Protein AF-I5C3X9-F1 (afdb_monomer_lite)

pLDDT: mean 73.26, std 25.8, range [26.48, 97.44]

Radius of gyration: 29.99 Å; chains: 1; bounding box: 79×59×105 Å

Foldseek 3Di:
DDDDDDDDDDDDDDDDDDDDDPDDPDPPPDDDDDDPDPQQPLLCLLVVLCVVLVNPALVSLQLLLQVVDDPPDDGDRQDSVNNVCRNRVVDHQPALVRSSVVSSCVSSVDDPVSSVVSRVSVVDDPDDDDDDDDPDDDDDDDDDDDDDDDDDDDDDDDDDDDPDDDPPPDPPVLPPLVVLQDPVQDPQDPLRALCPCLQPDADDPVSLVPHHLVSLQLNLVVLQQLLQDAQPDPFRVLSNSSLVVLDPDPVRPSRRGHHDPDRRRGDPSSVNNSVVSQCCCAVPVQAHAISNRDGDHDD

Sequence (299 aa):
MRIQIQVEFPEKLEGNFWKFPSFMLEKQKHVGWGGFYYLTEFAKQLADLMQGRGIRSDEQLARRATGCQTPGTRRINVHARTINNWRNGRSRPRSSEDPRLLLVMKALALSEAEAGALHECLTSPKANEGSSQRSSFTLNPRNLSLQKQLAAAAIFTAFLGAALFSVHGLNASKREYVSEIPPDQLRLSKSGFVLPQSDNQVIRQAQLEELSGWELYVARNEIFARYGRPFVQPSSVCLQRHFDRWAKSEANQAGWYVKRSGSPLASDLAYTNAAVIRGYECQVRGGQYTCNGKLNLCR

InterPro domains:
  IPR025582 YARHG domain [PF13308] (192-235)
  IPR025582 YARHG domain [SM01324] (191-282)
  IPR038434 YARHG domain superfamily [G3DSA:1.20.58.1690] (187-278)

Organism: NCBI:txid1189611

Secondary structure (DSSP, 8-state):
----------------------------------------HHHHHHHHHHHHTT---HHHHHHHHHHTSPTTSPP----HHHHHHHHTTS---SSTT-HHHHHHHHHHT--HHHHHHHHHHHHS------------------------------------------S--SSSHHHHHHHHS-GGG----TTS-SSTTTTTSPPPTHHHHTS-HHHHHHHHHHHHHTTT----SGGGHHHHHHHHTTB-BTTBTT--B---SS-----HHHHHHHHHHHHHHHHTSSSEE-TTSPEEPP-

Structure (mmCIF, N/CA/C/O backbone):
data_AF-I5C3X9-F1
#
_entry.id   AF-I5C3X9-F1
#
loop_
_atom_site.group_PDB
_atom_site.id
_atom_site.type_symbol
_atom_site.label_atom_id
_atom_site.label_alt_id
_atom_site.label_comp_id
_atom_site.label_asym_id
_atom_site.label_entity_id
_atom_site.label_seq_id
_atom_site.pdbx_PDB_ins_code
_atom_site.Cartn_x
_atom_site.Cartn_y
_atom_site.Cartn_z
_atom_site.occupancy
_atom_site.B_iso_or_equiv
_atom_site.auth_seq_id
_atom_site.auth_comp_id
_atom_site.auth_asym_id
_atom_site.auth_atom_id
_atom_site.pdbx_PDB_model_num
ATOM 1 N N . MET A 1 1 ? -1.460 -21.004 -59.335 1.00 42.22 1 MET A N 1
ATOM 2 C CA . MET A 1 1 ? -1.182 -22.190 -58.498 1.00 42.22 1 MET A CA 1
ATOM 3 C C . MET A 1 1 ? -1.766 -21.911 -57.116 1.00 42.22 1 MET A C 1
ATOM 5 O O . MET A 1 1 ? -1.229 -21.083 -56.396 1.00 42.22 1 MET A O 1
ATOM 9 N N . ARG A 1 2 ? -2.962 -22.438 -56.828 1.00 31.88 2 ARG A N 1
ATOM 10 C CA . ARG A 1 2 ? -3.754 -22.154 -55.616 1.00 31.88 2 ARG A CA 1
ATOM 11 C C . ARG A 1 2 ? -3.756 -23.430 -54.779 1.00 31.88 2 ARG A C 1
ATOM 13 O O . ARG A 1 2 ? -4.272 -24.438 -55.244 1.00 31.88 2 ARG A O 1
ATOM 20 N N . ILE A 1 3 ? -3.147 -23.389 -53.601 1.00 37.81 3 ILE A N 1
ATOM 21 C CA . ILE A 1 3 ? -3.145 -24.508 -52.657 1.00 37.81 3 ILE A CA 1
ATOM 22 C C . ILE A 1 3 ? -4.409 -24.358 -51.804 1.00 37.81 3 ILE A C 1
ATOM 24 O O . ILE A 1 3 ? -4.517 -23.414 -51.025 1.00 37.81 3 ILE A O 1
ATOM 28 N N . GLN A 1 4 ? -5.391 -25.237 -52.012 1.00 32.09 4 GLN A N 1
ATOM 29 C CA . GLN A 1 4 ? -6.529 -25.406 -51.109 1.00 32.09 4 GLN A CA 1
ATOM 30 C C . GLN A 1 4 ? -6.143 -26.434 -50.045 1.00 32.09 4 GLN A C 1
ATOM 32 O O . GLN A 1 4 ? -5.795 -27.562 -50.378 1.00 32.09 4 GLN A O 1
ATOM 37 N N . ILE A 1 5 ? -6.202 -26.036 -48.777 1.00 43.31 5 ILE A N 1
ATOM 38 C CA . ILE A 1 5 ? -6.089 -26.944 -47.635 1.00 43.31 5 ILE A CA 1
ATOM 39 C C . ILE A 1 5 ? -7.516 -27.174 -47.136 1.00 43.31 5 ILE A C 1
ATOM 41 O O . ILE A 1 5 ? -8.149 -26.249 -46.627 1.00 43.31 5 ILE A O 1
ATOM 45 N N . GLN A 1 6 ? -8.038 -28.385 -47.339 1.00 32.91 6 GLN A N 1
ATOM 46 C CA . GLN A 1 6 ? -9.248 -28.860 -46.671 1.00 32.91 6 GLN A CA 1
ATOM 47 C C . GLN A 1 6 ? -8.887 -29.222 -45.229 1.00 32.91 6 GLN A C 1
ATOM 49 O O . GLN A 1 6 ? -7.971 -30.008 -44.999 1.00 32.91 6 GLN A O 1
ATOM 54 N N . VAL A 1 7 ? -9.605 -28.647 -44.267 1.00 40.56 7 VAL A N 1
ATOM 55 C CA . VAL A 1 7 ? -9.583 -29.085 -42.870 1.00 40.56 7 VAL A CA 1
ATOM 56 C C . VAL A 1 7 ? -10.983 -29.596 -42.557 1.00 40.56 7 VAL A C 1
ATOM 58 O O . VAL A 1 7 ? -11.946 -28.830 -42.580 1.00 40.56 7 VAL A O 1
ATOM 61 N N . GLU A 1 8 ? -11.087 -30.906 -42.348 1.00 34.94 8 GLU A N 1
ATOM 62 C CA . GLU A 1 8 ? -12.302 -31.594 -41.919 1.00 34.94 8 GLU A CA 1
ATOM 63 C C . GLU A 1 8 ? -12.661 -31.197 -40.481 1.00 34.94 8 GLU A C 1
ATOM 65 O O . GLU A 1 8 ? -11.830 -31.253 -39.574 1.00 34.94 8 GLU A O 1
ATOM 70 N N . PHE A 1 9 ? -13.920 -30.814 -40.276 1.00 33.22 9 PHE A N 1
ATOM 71 C CA . PHE A 1 9 ? -14.537 -30.647 -38.962 1.00 33.22 9 PHE A CA 1
ATOM 72 C C . PHE A 1 9 ? -15.396 -31.881 -38.661 1.00 33.22 9 PHE A C 1
ATOM 74 O O . PHE A 1 9 ? -16.274 -32.193 -39.468 1.00 33.22 9 PHE A O 1
ATOM 81 N N . PRO A 1 10 ? -15.233 -32.557 -37.511 1.00 40.66 10 PRO A N 1
ATOM 82 C CA . PRO A 1 10 ? -16.220 -33.524 -37.066 1.00 40.66 10 PRO A CA 1
ATOM 83 C C . PRO A 1 10 ? -17.384 -32.814 -36.360 1.00 40.66 10 PRO A C 1
ATOM 85 O O . PRO A 1 10 ? -17.235 -32.199 -35.302 1.00 40.66 10 PRO A O 1
ATOM 88 N N . GLU A 1 11 ? -18.556 -32.926 -36.978 1.00 33.91 11 GLU A N 1
ATOM 89 C CA . GLU A 1 11 ? -19.868 -32.661 -36.398 1.00 33.91 11 GLU A CA 1
ATOM 90 C C . GLU A 1 11 ? -20.285 -33.783 -35.422 1.00 33.91 11 GLU A C 1
ATOM 92 O O . GLU A 1 11 ? -20.064 -34.963 -35.684 1.00 33.91 11 GLU A O 1
ATOM 97 N N . LYS A 1 12 ? -21.005 -33.375 -34.366 1.00 33.97 12 LYS A N 1
ATOM 98 C CA . LYS A 1 12 ? -21.907 -34.155 -33.491 1.00 33.97 12 LYS A CA 1
ATOM 99 C C . LYS A 1 12 ? -21.297 -35.084 -32.432 1.00 33.97 12 LYS A C 1
ATOM 101 O O . LYS A 1 12 ? -21.027 -36.255 -32.667 1.00 33.97 12 LYS A O 1
ATOM 106 N N . LEU A 1 13 ? -21.341 -34.597 -31.189 1.00 32.91 13 LEU A N 1
ATOM 107 C CA . LEU A 1 13 ? -21.805 -35.388 -30.045 1.00 32.91 13 LEU A CA 1
ATOM 108 C C . LEU A 1 13 ? -22.844 -34.565 -29.272 1.00 32.91 13 LEU A C 1
ATOM 110 O O . LEU A 1 13 ? -22.517 -33.641 -28.530 1.00 32.91 13 LEU A O 1
ATOM 114 N N . GLU A 1 14 ? -24.113 -34.883 -29.513 1.00 33.12 14 GLU A N 1
ATOM 115 C CA . GLU A 1 14 ? -25.246 -34.449 -28.704 1.00 33.12 14 GLU A CA 1
ATOM 116 C C . GLU A 1 14 ? -25.281 -35.219 -27.377 1.00 33.12 14 GLU A C 1
ATOM 118 O O . GLU A 1 14 ? -24.995 -36.413 -27.328 1.00 33.12 14 GLU A O 1
ATOM 123 N N . GLY A 1 15 ? -25.721 -34.527 -26.324 1.00 30.66 15 GLY A N 1
ATOM 124 C CA . GLY A 1 15 ? -26.421 -35.137 -25.198 1.00 30.66 15 GLY A CA 1
ATOM 125 C C . GLY A 1 15 ? -25.551 -35.791 -24.130 1.00 30.66 15 GLY A C 1
ATOM 126 O O . GLY A 1 15 ? -25.367 -36.998 -24.140 1.00 30.66 15 GLY A O 1
ATOM 127 N N . ASN A 1 16 ? -25.158 -35.019 -23.111 1.00 30.23 16 ASN A N 1
ATOM 128 C CA . ASN A 1 16 ? -25.247 -35.516 -21.738 1.00 30.23 16 ASN A CA 1
ATOM 129 C C . ASN A 1 16 ? -25.523 -34.390 -20.736 1.00 30.23 16 ASN A C 1
ATOM 131 O O . ASN A 1 16 ? -24.698 -33.550 -20.385 1.00 30.23 16 ASN A O 1
ATOM 135 N N . PHE A 1 17 ? -26.779 -34.442 -20.324 1.00 30.89 17 PHE A N 1
ATOM 136 C CA . PHE A 1 17 ? -27.511 -33.722 -19.308 1.00 30.89 17 PHE A CA 1
ATOM 137 C C . PHE A 1 17 ? -26.860 -33.914 -17.925 1.00 30.89 17 PHE A C 1
ATOM 139 O O . PHE A 1 17 ? -27.153 -34.882 -17.226 1.00 30.89 17 PHE A O 1
ATOM 146 N N . TRP A 1 18 ? -25.999 -32.993 -17.489 1.00 28.27 18 TRP A N 1
ATOM 147 C CA . TRP A 1 18 ? -25.581 -32.944 -16.084 1.00 28.27 18 TRP A CA 1
ATOM 148 C C . TRP A 1 18 ? -26.503 -32.007 -15.309 1.00 28.27 18 TRP A C 1
ATOM 150 O O . TRP A 1 18 ? -26.359 -30.786 -15.308 1.00 28.27 18 TRP A O 1
ATOM 160 N N . LYS A 1 19 ? -27.485 -32.628 -14.650 1.00 28.02 19 LYS A N 1
ATOM 161 C CA . LYS A 1 19 ? -28.241 -32.054 -13.537 1.00 28.02 19 LYS A CA 1
ATOM 162 C C . LYS A 1 19 ? -27.250 -31.560 -12.478 1.00 28.02 19 LYS A C 1
ATOM 164 O O . LYS A 1 19 ? -26.540 -32.367 -11.884 1.00 28.02 19 LYS A O 1
ATOM 169 N N . PHE A 1 20 ? -27.232 -30.258 -12.212 1.00 31.47 20 PHE A N 1
ATOM 170 C CA . PHE A 1 20 ? -26.614 -29.722 -11.001 1.00 31.47 20 PHE A CA 1
ATOM 171 C C . PHE A 1 20 ? -27.482 -30.109 -9.794 1.00 31.47 20 PHE A C 1
ATOM 173 O O . PHE A 1 20 ? -28.669 -29.766 -9.781 1.00 31.47 20 PHE A O 1
ATOM 180 N N . PRO A 1 21 ? -26.951 -30.800 -8.770 1.00 30.62 21 PRO A N 1
ATOM 181 C CA . PRO A 1 21 ? -27.674 -30.974 -7.525 1.00 30.62 21 PRO A CA 1
ATOM 182 C C . PRO A 1 21 ? -27.682 -29.638 -6.779 1.00 30.62 21 PRO A C 1
ATOM 184 O O . PRO A 1 21 ? -26.656 -29.151 -6.308 1.00 30.62 21 PRO A O 1
ATOM 187 N N . SER A 1 22 ? -28.869 -29.050 -6.673 1.00 34.75 22 SER A N 1
ATOM 188 C CA . SER A 1 22 ? -29.188 -28.061 -5.653 1.00 34.75 22 SER A CA 1
ATOM 189 C C . SER A 1 22 ? -29.305 -28.808 -4.328 1.00 34.75 22 SER A C 1
ATOM 191 O O . SER A 1 22 ? -30.274 -29.529 -4.160 1.00 34.75 22 SER A O 1
ATOM 193 N N . PHE A 1 23 ? -28.291 -28.735 -3.463 1.00 29.83 23 PHE A N 1
ATOM 194 C CA . PHE A 1 23 ? -28.366 -28.888 -2.000 1.00 29.83 23 PHE A CA 1
ATOM 195 C C . PHE A 1 23 ? -26.941 -28.842 -1.430 1.00 29.83 23 PHE A C 1
ATOM 197 O O . PHE A 1 23 ? -26.167 -29.770 -1.629 1.00 29.83 23 PHE A O 1
ATOM 204 N N . MET A 1 24 ? -26.604 -27.756 -0.729 1.00 26.48 24 MET A N 1
ATOM 205 C CA . MET A 1 24 ? -26.032 -27.758 0.628 1.00 26.48 24 MET A CA 1
ATOM 206 C C . MET A 1 24 ? -25.418 -26.390 0.932 1.00 26.48 24 MET A C 1
ATOM 208 O O . MET A 1 24 ? -24.295 -26.062 0.553 1.00 26.48 24 MET A O 1
ATOM 212 N N . LEU A 1 25 ? -26.197 -25.604 1.679 1.00 38.00 25 LEU A N 1
ATOM 213 C CA . LEU A 1 25 ? -25.713 -24.607 2.626 1.00 38.00 25 LEU A CA 1
ATOM 214 C C . LEU A 1 25 ? -24.845 -25.330 3.674 1.00 38.00 25 LEU A C 1
ATOM 216 O O . LEU A 1 25 ? -25.280 -25.624 4.785 1.00 38.00 25 LEU A O 1
ATOM 220 N N . GLU A 1 26 ? -23.612 -25.664 3.308 1.00 29.20 26 GLU A N 1
ATOM 221 C CA . GLU A 1 26 ? -22.626 -26.171 4.251 1.00 29.20 26 GLU A CA 1
ATOM 222 C C . GLU A 1 26 ? -21.900 -24.964 4.850 1.00 29.20 26 GLU A C 1
ATOM 224 O O . GLU A 1 26 ? -21.114 -24.276 4.195 1.00 29.20 26 GLU A O 1
ATOM 229 N N . LYS A 1 27 ? -22.220 -24.683 6.116 1.00 30.67 27 LYS A N 1
ATOM 230 C CA . LYS A 1 27 ? -21.487 -23.762 6.985 1.00 30.67 27 LYS A CA 1
ATOM 231 C C . LYS A 1 27 ? -19.984 -23.961 6.779 1.00 30.67 27 LYS A C 1
ATOM 233 O O . LYS A 1 27 ? -19.454 -25.015 7.132 1.00 30.67 27 LYS A O 1
ATOM 238 N N . GLN A 1 28 ? -19.288 -22.938 6.282 1.00 28.41 28 GLN A N 1
ATOM 239 C CA . GLN A 1 28 ? -17.833 -22.880 6.372 1.00 28.41 28 GLN A CA 1
ATOM 240 C C . GLN A 1 28 ? -17.449 -22.898 7.854 1.00 28.41 28 GLN A C 1
ATOM 242 O O . GLN A 1 28 ? -17.513 -21.893 8.561 1.00 28.41 28 GLN A O 1
ATOM 247 N N . LYS A 1 29 ? -17.094 -24.089 8.338 1.00 32.41 29 LYS A N 1
ATOM 248 C CA . LYS A 1 29 ? -16.461 -24.297 9.632 1.00 32.41 29 LYS A CA 1
ATOM 249 C C . LYS A 1 29 ? -15.131 -23.553 9.618 1.00 32.41 29 LYS A C 1
ATOM 251 O O . LYS A 1 29 ? -14.282 -23.802 8.766 1.00 32.41 29 LYS A O 1
ATOM 256 N N . HIS A 1 30 ? -14.979 -22.650 10.582 1.00 34.28 30 HIS A N 1
ATOM 257 C CA . HIS A 1 30 ? -13.715 -22.029 10.945 1.00 34.28 30 HIS A CA 1
ATOM 258 C C . HIS A 1 30 ? -12.620 -23.093 11.053 1.00 34.28 30 HIS A C 1
ATOM 260 O O . HIS A 1 30 ? -12.636 -23.939 11.948 1.00 34.28 30 HIS A O 1
ATOM 266 N N . VAL A 1 31 ? -11.664 -23.043 10.129 1.00 37.81 31 VAL A N 1
ATOM 267 C CA . VAL A 1 31 ? -10.476 -23.889 10.168 1.00 37.81 31 VAL A CA 1
ATOM 268 C C . VAL A 1 31 ? -9.463 -23.230 11.108 1.00 37.81 31 VAL A C 1
ATOM 270 O O . VAL A 1 31 ? -8.881 -22.194 10.800 1.00 37.81 31 VAL A O 1
ATOM 273 N N . GLY A 1 32 ? -9.356 -23.832 12.294 1.00 36.47 32 GLY A N 1
ATOM 274 C CA . GLY A 1 32 ? -8.249 -23.842 13.257 1.00 36.47 32 GLY A CA 1
ATOM 275 C C . GLY A 1 32 ? -7.296 -22.648 13.348 1.00 36.47 32 GLY A C 1
ATOM 276 O O . GLY A 1 32 ? -6.318 -22.582 12.612 1.00 36.47 32 GLY A O 1
ATOM 277 N N . TRP A 1 33 ? -7.470 -21.833 14.393 1.00 38.38 33 TRP A N 1
ATOM 278 C CA . TRP A 1 33 ? -6.368 -21.147 15.080 1.00 38.38 33 TRP A CA 1
ATOM 279 C C . TRP A 1 33 ? -6.475 -21.445 16.581 1.00 38.38 33 TRP A C 1
ATOM 281 O O . TRP A 1 33 ? -7.525 -21.250 17.187 1.00 38.38 33 TRP A O 1
ATOM 291 N N . GLY A 1 34 ? -5.407 -22.014 17.142 1.00 34.47 34 GLY A N 1
ATOM 292 C CA . GLY A 1 34 ? -5.383 -22.632 18.466 1.00 34.47 34 GLY A CA 1
ATOM 293 C C . GLY A 1 34 ? -5.534 -21.677 19.655 1.00 34.47 34 GLY A C 1
ATOM 294 O O . GLY A 1 34 ? -5.102 -20.523 19.620 1.00 34.47 34 GLY A O 1
ATOM 295 N N . GLY A 1 35 ? -6.092 -22.240 20.732 1.00 36.41 35 GLY A N 1
ATOM 296 C CA . GLY A 1 35 ? -6.281 -21.626 22.046 1.00 36.41 35 GLY A CA 1
ATOM 297 C C . GLY A 1 35 ? -7.735 -21.227 22.282 1.00 36.41 35 GLY A C 1
ATOM 298 O O . GLY A 1 35 ? -8.172 -20.198 21.776 1.00 36.41 35 GLY A O 1
ATOM 299 N N . PHE A 1 36 ? -8.474 -22.022 23.064 1.00 37.38 36 PHE A N 1
ATOM 300 C CA . PHE A 1 36 ? -9.827 -21.700 23.532 1.00 37.38 36 PHE A CA 1
ATOM 301 C C . PHE A 1 36 ? -9.782 -20.524 24.521 1.00 37.38 36 PHE A C 1
ATOM 303 O O . PHE A 1 36 ? -9.907 -20.692 25.729 1.00 37.38 36 PHE A O 1
ATOM 310 N N . TYR A 1 37 ? -9.566 -19.320 24.007 1.00 51.28 37 TYR A N 1
ATOM 311 C CA . TYR A 1 37 ? -9.944 -18.099 24.697 1.00 51.28 37 TYR A CA 1
ATOM 312 C C . TYR A 1 37 ? -11.379 -17.798 24.279 1.00 51.28 37 TYR A C 1
ATOM 314 O O . TYR A 1 37 ? -11.656 -17.662 23.086 1.00 51.28 37 TYR A O 1
ATOM 322 N N . TYR A 1 38 ? -12.298 -17.710 25.239 1.00 60.38 38 TYR A N 1
ATOM 323 C CA . TYR A 1 38 ? -13.621 -17.160 24.968 1.00 60.38 38 TYR A CA 1
ATOM 324 C C . TYR A 1 38 ? -13.429 -15.739 24.426 1.00 60.38 38 TYR A C 1
ATOM 326 O O . TYR A 1 38 ? -12.931 -14.857 25.129 1.00 60.38 38 TYR A O 1
ATOM 334 N N . LEU A 1 39 ? -13.753 -15.534 23.146 1.00 76.38 39 LEU A N 1
ATOM 335 C CA . LEU A 1 39 ? -13.728 -14.205 22.546 1.00 76.38 39 LEU A CA 1
ATOM 336 C C . LEU A 1 39 ? -14.702 -13.323 23.323 1.00 76.38 39 LEU A C 1
ATOM 338 O O . LEU A 1 39 ? -15.862 -13.694 23.510 1.00 76.38 39 LEU A O 1
ATOM 342 N N . THR A 1 40 ? -14.229 -12.164 23.773 1.00 88.25 40 THR A N 1
ATOM 343 C CA . THR A 1 40 ? -15.100 -11.163 24.389 1.00 88.25 40 THR A CA 1
ATOM 344 C C . THR A 1 40 ? -16.148 -10.703 23.374 1.00 88.25 40 THR A C 1
ATOM 346 O O . THR A 1 40 ? -15.886 -10.721 22.171 1.00 88.25 40 THR A O 1
ATOM 349 N N . GLU A 1 41 ? -17.315 -10.247 23.835 1.00 91.88 41 GLU A N 1
ATOM 350 C CA . GLU A 1 41 ? -18.348 -9.707 22.932 1.00 91.88 41 GLU A CA 1
ATOM 351 C C . GLU A 1 41 ? -17.800 -8.569 22.063 1.00 91.88 41 GLU A C 1
ATOM 353 O O . GLU A 1 41 ? -18.014 -8.548 20.856 1.00 91.88 41 GLU A O 1
ATOM 358 N N . PHE A 1 42 ? -16.946 -7.712 22.633 1.00 94.06 42 PHE A N 1
ATOM 359 C CA . PHE A 1 42 ? -16.216 -6.696 21.872 1.00 94.06 42 PHE A CA 1
ATOM 360 C C . PHE A 1 42 ? -15.365 -7.294 20.737 1.00 94.06 42 PHE A C 1
ATOM 362 O O . PHE A 1 42 ? -15.352 -6.769 19.625 1.00 94.06 42 PHE A O 1
ATOM 369 N N . ALA A 1 43 ? -14.633 -8.378 21.010 1.00 94.75 43 ALA A N 1
ATOM 370 C CA . ALA A 1 43 ? -13.767 -9.021 20.027 1.00 94.75 43 ALA A CA 1
ATOM 371 C C . ALA A 1 43 ? -14.576 -9.632 18.872 1.00 94.75 43 ALA A C 1
ATOM 373 O O . ALA A 1 43 ? -14.196 -9.455 17.713 1.00 94.75 43 ALA A O 1
ATOM 374 N N . LYS A 1 44 ? -15.704 -10.286 19.188 1.00 94.00 44 LYS A N 1
ATOM 375 C CA . LYS A 1 44 ? -16.652 -10.823 18.197 1.00 94.00 44 LYS A CA 1
ATOM 376 C C . LYS A 1 44 ? -17.248 -9.702 17.348 1.00 94.00 44 LYS A C 1
ATOM 378 O O . LYS A 1 44 ? -17.081 -9.715 16.134 1.00 94.00 44 LYS A O 1
ATOM 383 N N . GLN A 1 45 ? -17.805 -8.674 17.990 1.00 95.69 45 GLN A N 1
ATOM 384 C CA . GLN A 1 45 ? -18.419 -7.534 17.309 1.00 95.69 45 GLN A CA 1
ATOM 385 C C . GLN A 1 45 ? -17.430 -6.823 16.376 1.00 95.69 45 GLN A C 1
ATOM 387 O O . GLN A 1 45 ? -17.769 -6.479 15.246 1.00 95.69 45 GLN A O 1
ATOM 392 N N . LEU A 1 46 ? -16.180 -6.626 16.810 1.00 96.38 46 LEU A N 1
ATOM 393 C CA . LEU A 1 46 ? -15.146 -6.036 15.959 1.00 96.38 46 LEU A CA 1
ATOM 394 C C . LEU A 1 46 ? -14.810 -6.931 14.754 1.00 96.38 46 LEU A C 1
ATOM 396 O O . LEU A 1 46 ? -14.617 -6.412 13.654 1.00 96.38 46 LEU A O 1
ATOM 400 N N . ALA A 1 47 ? -14.732 -8.253 14.943 1.00 95.62 47 ALA A N 1
ATOM 401 C CA . ALA A 1 47 ? -14.493 -9.200 13.854 1.00 95.62 47 ALA A CA 1
ATOM 402 C C . ALA A 1 47 ? -15.623 -9.160 12.813 1.00 95.62 47 ALA A C 1
ATOM 404 O O . ALA A 1 47 ? -15.347 -9.061 11.615 1.00 95.62 47 ALA A O 1
ATOM 405 N N . ASP A 1 48 ? -16.872 -9.159 13.277 1.00 95.81 48 ASP A N 1
ATOM 406 C CA . ASP A 1 48 ? -18.063 -9.142 12.429 1.00 95.81 48 ASP A CA 1
ATOM 407 C C . ASP A 1 48 ? -18.166 -7.829 11.648 1.00 95.81 48 ASP A C 1
ATOM 409 O O . ASP A 1 48 ? -18.399 -7.839 10.439 1.00 95.81 48 ASP A O 1
ATOM 413 N N . LEU A 1 49 ? -17.882 -6.692 12.294 1.00 97.44 49 LEU A N 1
ATOM 414 C CA . LEU A 1 49 ? -17.802 -5.392 11.624 1.00 97.44 49 LEU A CA 1
ATOM 415 C C . LEU A 1 49 ? -16.705 -5.369 10.553 1.00 97.44 49 LEU A C 1
ATOM 417 O O . LEU A 1 49 ? -16.926 -4.866 9.452 1.00 97.44 49 LEU A O 1
ATOM 421 N N . MET A 1 50 ? -15.523 -5.929 10.831 1.00 96.94 50 MET A N 1
ATOM 422 C CA . MET A 1 50 ? -14.461 -6.031 9.825 1.00 96.94 50 MET A CA 1
ATOM 423 C C . MET A 1 50 ? -14.913 -6.850 8.613 1.00 96.94 50 MET A C 1
ATOM 425 O O . MET A 1 50 ? -14.752 -6.400 7.475 1.00 96.94 50 MET A O 1
ATOM 429 N N . GLN A 1 51 ? -15.518 -8.015 8.848 1.00 95.31 51 GLN A N 1
ATOM 430 C CA . GLN A 1 51 ? -16.020 -8.882 7.787 1.00 95.31 51 GLN A CA 1
ATOM 431 C C . GLN A 1 51 ? -17.137 -8.205 6.983 1.00 95.31 51 GLN A C 1
ATOM 433 O O . GLN A 1 51 ? -17.069 -8.174 5.753 1.00 95.31 51 GLN A O 1
ATOM 438 N N . GLY A 1 52 ? -18.115 -7.596 7.659 1.00 94.88 52 GLY A N 1
ATOM 439 C CA . GLY A 1 52 ? -19.244 -6.900 7.039 1.00 94.88 52 GLY A CA 1
ATOM 440 C C . GLY A 1 52 ? -18.831 -5.703 6.180 1.00 94.88 52 GLY A C 1
ATOM 441 O O . GLY A 1 52 ? -19.499 -5.385 5.200 1.00 94.88 52 GLY A O 1
ATOM 442 N N . ARG A 1 53 ? -17.690 -5.067 6.482 1.00 94.75 53 ARG A N 1
ATOM 443 C CA . ARG A 1 53 ? -17.115 -3.971 5.677 1.00 94.75 53 ARG A CA 1
ATOM 444 C C . ARG A 1 53 ? -16.082 -4.436 4.644 1.00 94.75 53 ARG A C 1
ATOM 446 O O . ARG A 1 53 ? -15.406 -3.602 4.039 1.00 94.75 53 ARG A O 1
ATOM 453 N N . GLY A 1 54 ? -15.931 -5.747 4.441 1.00 92.12 54 GLY A N 1
ATOM 454 C CA . GLY A 1 54 ? -14.994 -6.318 3.471 1.00 92.12 54 GLY A CA 1
ATOM 455 C C . GLY A 1 54 ? -13.520 -6.052 3.801 1.00 92.12 54 GLY A C 1
ATOM 456 O O . GLY A 1 54 ? -12.677 -6.054 2.901 1.00 92.12 54 GLY A O 1
ATOM 457 N N . ILE A 1 55 ? -13.195 -5.800 5.072 1.00 93.81 55 ILE A N 1
ATOM 458 C CA . ILE A 1 55 ? -11.819 -5.653 5.544 1.00 93.81 55 ILE A CA 1
ATOM 459 C C . ILE A 1 55 ? -11.195 -7.043 5.648 1.00 93.81 55 ILE A C 1
ATOM 461 O O . ILE A 1 55 ? -11.598 -7.865 6.467 1.00 93.81 55 ILE A O 1
ATOM 465 N N . ARG A 1 56 ? -10.183 -7.304 4.822 1.00 89.88 56 ARG A N 1
ATOM 466 C CA . ARG A 1 56 ? -9.573 -8.633 4.676 1.00 89.88 56 ARG A CA 1
ATOM 467 C C . ARG A 1 56 ? -8.406 -8.884 5.626 1.00 89.88 56 ARG A C 1
ATOM 469 O O . ARG A 1 56 ? -8.008 -10.031 5.791 1.00 89.88 56 ARG A O 1
ATOM 476 N N . SER A 1 57 ? -7.827 -7.836 6.216 1.00 93.56 57 SER A N 1
ATOM 477 C CA . SER A 1 57 ? -6.725 -7.985 7.169 1.00 93.56 57 SER A CA 1
ATOM 478 C C . SER A 1 57 ? -6.633 -6.852 8.188 1.00 93.56 57 SER A C 1
ATOM 480 O O . SER A 1 57 ? -7.086 -5.727 7.955 1.00 93.56 57 SER A O 1
ATOM 482 N N . ASP A 1 58 ? -5.973 -7.142 9.309 1.00 95.88 58 ASP A N 1
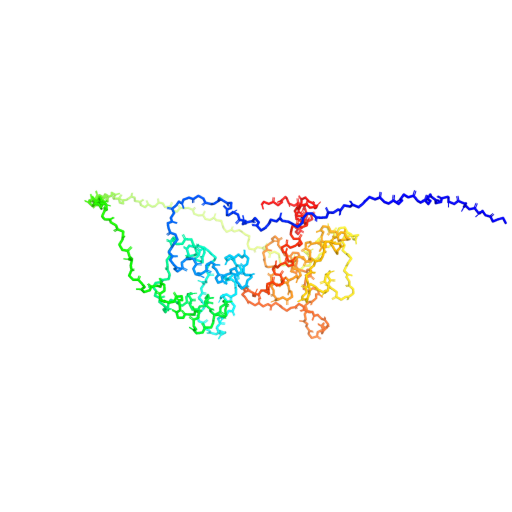ATOM 483 C CA . ASP A 1 58 ? -5.695 -6.166 10.361 1.00 95.88 58 ASP A CA 1
ATOM 484 C C . ASP A 1 58 ? -4.781 -5.033 9.843 1.00 95.88 58 ASP A C 1
ATOM 486 O O . ASP A 1 58 ? -4.955 -3.869 10.208 1.00 95.88 58 ASP A O 1
ATOM 490 N N . GLU A 1 59 ? -3.847 -5.325 8.925 1.00 94.12 59 GLU A N 1
ATOM 491 C CA . GLU A 1 59 ? -3.035 -4.311 8.240 1.00 94.12 59 GLU A CA 1
ATOM 492 C C . GLU A 1 59 ? -3.879 -3.372 7.384 1.00 94.12 59 GLU A C 1
ATOM 494 O O . GLU A 1 59 ? -3.584 -2.178 7.324 1.00 94.12 59 GLU A O 1
ATOM 499 N N . GLN A 1 60 ? -4.910 -3.884 6.708 1.00 93.75 60 GLN A N 1
ATOM 500 C CA . GLN A 1 60 ? -5.803 -3.046 5.914 1.00 93.75 60 GLN A CA 1
ATOM 501 C C . GLN A 1 60 ? -6.532 -2.043 6.807 1.00 93.75 60 GLN A C 1
ATOM 503 O O . GLN A 1 60 ? -6.503 -0.840 6.534 1.00 93.75 60 GLN A O 1
ATOM 508 N N . LEU A 1 61 ? -7.109 -2.514 7.913 1.00 96.12 61 LEU A N 1
ATOM 509 C CA . LEU A 1 61 ? -7.798 -1.644 8.859 1.00 96.12 61 LEU A CA 1
ATOM 510 C C . LEU A 1 61 ? -6.850 -0.640 9.520 1.00 96.12 61 LEU A C 1
ATOM 512 O O . LEU A 1 61 ? -7.174 0.542 9.596 1.00 96.12 61 LEU A O 1
ATOM 516 N N . ALA A 1 62 ? -5.654 -1.070 9.928 1.00 95.25 62 ALA A N 1
ATOM 517 C CA . ALA A 1 62 ? -4.631 -0.189 10.492 1.00 95.25 62 ALA A CA 1
ATOM 518 C C . ALA A 1 62 ? -4.263 0.961 9.540 1.00 95.25 62 ALA A C 1
ATOM 520 O O . ALA A 1 62 ? -4.153 2.119 9.960 1.00 95.25 62 ALA A O 1
ATOM 521 N N . ARG A 1 63 ? -4.101 0.663 8.243 1.00 92.56 63 ARG A N 1
ATOM 522 C CA . ARG A 1 63 ? -3.814 1.678 7.220 1.00 92.56 63 ARG A CA 1
ATOM 523 C C . ARG A 1 63 ? -4.973 2.651 7.046 1.00 92.56 63 ARG A C 1
ATOM 525 O O . ARG A 1 63 ? -4.728 3.856 7.058 1.00 92.56 63 ARG A O 1
ATOM 532 N N . ARG A 1 64 ? -6.211 2.153 6.941 1.00 94.00 64 ARG A N 1
ATOM 533 C CA . ARG A 1 64 ? -7.409 3.007 6.856 1.00 94.00 64 ARG A CA 1
ATOM 534 C C . ARG A 1 64 ? -7.535 3.911 8.084 1.00 94.00 64 ARG A C 1
ATOM 536 O O . ARG A 1 64 ? -7.651 5.120 7.927 1.00 94.00 64 ARG A O 1
ATOM 543 N N . ALA A 1 65 ? -7.390 3.354 9.287 1.00 94.69 65 ALA A N 1
ATOM 544 C CA . ALA A 1 65 ? -7.421 4.095 10.551 1.00 94.69 65 ALA A CA 1
ATOM 545 C C . ALA A 1 65 ? -6.349 5.187 10.606 1.00 94.69 65 ALA A C 1
ATOM 547 O O . ALA A 1 65 ? -6.613 6.310 11.031 1.00 94.69 65 ALA A O 1
ATOM 548 N N . THR A 1 66 ? -5.148 4.896 10.106 1.00 91.38 66 THR A N 1
ATOM 549 C CA . THR A 1 66 ? -4.086 5.903 10.003 1.00 91.38 66 THR A CA 1
ATOM 550 C C . THR A 1 66 ? -4.436 7.004 8.994 1.00 91.38 66 THR A C 1
ATOM 552 O O . THR A 1 66 ? -4.140 8.172 9.236 1.00 91.38 66 THR A O 1
ATOM 555 N N . GLY A 1 67 ? -5.107 6.656 7.893 1.00 88.19 67 GLY A N 1
ATOM 556 C CA . GLY A 1 67 ? -5.571 7.598 6.869 1.00 88.19 67 GLY A CA 1
ATOM 557 C C . GLY A 1 67 ? -6.717 8.510 7.312 1.00 88.19 67 GLY A C 1
ATOM 558 O O . GLY A 1 67 ? -6.873 9.590 6.756 1.00 88.19 67 GLY A O 1
ATOM 559 N N . CYS A 1 68 ? -7.477 8.128 8.340 1.00 90.06 68 CYS A N 1
ATOM 560 C CA . CYS A 1 68 ? -8.577 8.931 8.879 1.00 90.06 68 CYS A CA 1
ATOM 561 C C . CYS A 1 68 ? -8.134 10.118 9.758 1.00 90.06 68 CYS A C 1
ATOM 563 O O . CYS A 1 68 ? -8.994 10.869 10.237 1.00 90.06 68 CYS A O 1
ATOM 565 N N . GLN A 1 69 ? -6.830 10.273 10.005 1.00 90.56 69 GLN A N 1
ATOM 566 C CA . GLN A 1 69 ? -6.276 11.325 10.858 1.00 90.56 69 GLN A CA 1
ATOM 567 C C . GLN A 1 69 ? -6.270 12.689 10.170 1.00 90.56 69 GLN A C 1
ATOM 569 O O . GLN A 1 69 ? -5.954 12.807 8.987 1.00 90.56 69 GLN A O 1
ATOM 574 N N . THR A 1 70 ? -6.568 13.734 10.940 1.00 84.25 70 THR A N 1
ATOM 575 C CA . THR A 1 70 ? -6.588 15.111 10.445 1.00 84.25 70 THR A CA 1
ATOM 576 C C . THR A 1 70 ? -5.164 15.600 10.150 1.00 84.25 70 THR A C 1
ATOM 578 O O . THR A 1 70 ? -4.292 15.484 11.023 1.00 84.25 70 THR A O 1
ATOM 581 N N . PRO A 1 71 ? -4.901 16.173 8.958 1.00 81.69 71 PRO A N 1
ATOM 582 C CA . PRO A 1 71 ? -3.619 16.805 8.654 1.00 81.69 71 PRO A CA 1
ATOM 583 C C . PRO A 1 71 ? -3.236 17.851 9.711 1.00 81.69 71 PRO A C 1
ATOM 585 O O . PRO A 1 71 ? -4.088 18.585 10.199 1.00 81.69 71 PRO A O 1
ATOM 588 N N . GLY A 1 72 ? -1.956 17.907 10.085 1.00 78.62 72 GLY A N 1
ATOM 589 C CA . GLY A 1 72 ? -1.435 18.872 11.065 1.00 78.62 72 GLY A CA 1
ATOM 590 C C . GLY A 1 72 ? -1.568 18.468 12.540 1.00 78.62 72 GLY A C 1
ATOM 591 O O . GLY A 1 72 ? -0.942 19.091 13.391 1.00 78.62 72 GLY A O 1
ATOM 592 N N . THR A 1 73 ? -2.307 17.401 12.861 1.00 84.81 73 THR A N 1
ATOM 593 C CA . THR A 1 73 ? -2.387 16.873 14.235 1.00 84.81 73 THR A CA 1
ATOM 594 C C . THR A 1 73 ? -1.265 15.877 14.545 1.00 84.81 73 THR A C 1
ATOM 596 O O . THR A 1 73 ? -0.631 15.311 13.645 1.00 84.81 73 THR A O 1
ATOM 599 N N . ARG A 1 74 ? -1.002 15.642 15.840 1.00 87.69 74 ARG A N 1
ATOM 600 C CA . ARG A 1 74 ? -0.048 14.613 16.277 1.00 87.69 74 ARG A CA 1
ATOM 601 C C . ARG A 1 74 ? -0.500 13.249 15.761 1.00 87.69 74 ARG A C 1
ATOM 603 O O . ARG A 1 74 ? -1.567 12.768 16.130 1.00 87.69 74 ARG A O 1
ATOM 610 N N . ARG A 1 75 ? 0.358 12.597 14.972 1.00 88.94 75 ARG A N 1
ATOM 611 C CA . ARG A 1 75 ? 0.059 11.273 14.423 1.00 88.94 75 ARG A CA 1
ATOM 612 C C . ARG A 1 75 ? -0.064 10.212 15.514 1.00 88.94 75 ARG A C 1
ATOM 614 O O . ARG A 1 75 ? 0.820 10.061 16.358 1.00 88.94 75 ARG A O 1
ATOM 621 N N . ILE A 1 76 ? -1.138 9.437 15.436 1.00 92.12 76 ILE A N 1
ATOM 622 C CA . ILE A 1 76 ? -1.427 8.302 16.310 1.00 92.12 76 ILE A CA 1
ATOM 623 C C . ILE A 1 76 ? -1.193 7.022 15.520 1.00 92.12 76 ILE A C 1
ATOM 625 O O . ILE A 1 76 ? -1.861 6.757 14.527 1.00 92.12 76 ILE A O 1
ATOM 629 N N . ASN A 1 77 ? -0.249 6.195 15.953 1.00 90.69 77 ASN A N 1
ATOM 630 C CA . ASN A 1 77 ? 0.001 4.930 15.271 1.00 90.69 77 ASN A CA 1
ATOM 631 C C . ASN A 1 77 ? -1.030 3.880 15.704 1.00 90.69 77 ASN A C 1
ATOM 633 O O . ASN A 1 77 ? -1.096 3.499 16.881 1.00 90.69 77 ASN A O 1
ATOM 637 N N . VAL A 1 78 ? -1.808 3.399 14.734 1.00 94.25 78 VAL A N 1
ATOM 638 C CA . VAL A 1 78 ? -2.683 2.232 14.871 1.00 94.25 78 VAL A CA 1
ATOM 639 C C . VAL A 1 78 ? -1.966 1.055 14.218 1.00 94.25 78 VAL A C 1
ATOM 641 O O . VAL A 1 78 ? -1.791 1.023 13.005 1.00 94.25 78 VAL A O 1
ATOM 644 N N . HIS A 1 79 ? -1.494 0.105 15.023 1.00 95.50 79 HIS A N 1
ATOM 645 C CA . HIS A 1 79 ? -0.774 -1.063 14.517 1.00 95.50 79 HIS A CA 1
ATOM 646 C C . HIS A 1 79 ? -1.737 -2.218 14.234 1.00 95.50 79 HIS A C 1
ATOM 648 O O . HIS A 1 79 ? -2.634 -2.483 15.033 1.00 95.50 79 HIS A O 1
ATOM 654 N N . ALA A 1 80 ? -1.480 -2.979 13.165 1.00 96.06 80 ALA A N 1
ATOM 655 C CA . ALA A 1 80 ? -2.213 -4.210 12.857 1.00 96.06 80 ALA A CA 1
ATOM 656 C C . ALA A 1 80 ? -2.218 -5.183 14.046 1.00 96.06 80 ALA A C 1
ATOM 658 O O . ALA A 1 80 ? -3.252 -5.727 14.408 1.00 96.06 80 ALA A O 1
ATOM 659 N N . ARG A 1 81 ? -1.086 -5.302 14.755 1.00 95.56 81 ARG A N 1
ATOM 660 C CA . ARG A 1 81 ? -0.980 -6.112 15.979 1.00 95.56 81 ARG A CA 1
ATOM 661 C C . ARG A 1 81 ? -1.965 -5.690 17.072 1.00 95.56 81 ARG A C 1
ATOM 663 O O . ARG A 1 81 ? -2.472 -6.547 17.787 1.00 95.56 81 ARG A O 1
ATOM 670 N N . THR A 1 82 ? -2.221 -4.390 17.218 1.00 96.81 82 THR A N 1
ATOM 671 C CA . THR A 1 82 ? -3.192 -3.874 18.193 1.00 96.81 82 THR A CA 1
ATOM 672 C C . THR A 1 82 ? -4.601 -4.329 17.829 1.00 96.81 82 THR A C 1
ATOM 674 O O . THR A 1 82 ? -5.289 -4.878 18.682 1.00 96.81 82 THR A O 1
ATOM 677 N N . ILE A 1 83 ? -4.984 -4.183 16.559 1.00 97.19 83 ILE A N 1
ATOM 678 C CA . ILE A 1 83 ? -6.283 -4.629 16.034 1.00 97.19 83 ILE A CA 1
ATOM 679 C C . ILE A 1 83 ? -6.423 -6.150 16.162 1.00 97.19 83 ILE A C 1
ATOM 681 O O . ILE A 1 83 ? -7.420 -6.630 16.690 1.00 97.19 83 ILE A O 1
ATOM 685 N N . ASN A 1 84 ? -5.392 -6.908 15.789 1.00 96.62 84 ASN A N 1
ATOM 686 C CA . ASN A 1 84 ? -5.363 -8.358 15.945 1.00 96.62 84 ASN A CA 1
ATOM 687 C C . ASN A 1 84 ? -5.556 -8.774 17.412 1.00 96.62 84 ASN A C 1
ATOM 689 O O . ASN A 1 84 ? -6.311 -9.697 17.707 1.00 96.62 84 ASN A O 1
ATOM 693 N N . ASN A 1 85 ? -4.890 -8.105 18.357 1.00 95.56 85 ASN A N 1
ATOM 694 C CA . ASN A 1 85 ? -5.069 -8.412 19.774 1.00 95.56 85 ASN A CA 1
ATOM 695 C C . ASN A 1 85 ? -6.494 -8.096 20.253 1.00 95.56 85 ASN A C 1
ATOM 697 O O . ASN A 1 85 ? -7.031 -8.857 21.052 1.00 95.56 85 ASN A O 1
ATOM 701 N N . TRP A 1 86 ? -7.100 -7.014 19.760 1.00 96.06 86 TRP A N 1
ATOM 702 C CA . TRP A 1 86 ? -8.492 -6.654 20.037 1.00 96.06 86 TRP A CA 1
ATOM 703 C C . TRP A 1 86 ? -9.481 -7.686 19.494 1.00 96.06 86 TRP A C 1
ATOM 705 O O . TRP A 1 86 ? -10.275 -8.226 20.258 1.00 96.06 86 TRP A O 1
ATOM 715 N N . ARG A 1 87 ? -9.376 -8.030 18.208 1.00 95.12 87 ARG A N 1
ATOM 716 C CA . ARG A 1 87 ? -10.254 -8.989 17.522 1.00 95.12 87 ARG A CA 1
ATOM 717 C C . ARG A 1 87 ? -10.152 -10.414 18.069 1.00 95.12 87 ARG A C 1
ATOM 719 O O . ARG A 1 87 ? -11.107 -11.171 17.984 1.00 95.12 87 ARG A O 1
ATOM 726 N N . ASN A 1 88 ? -9.006 -10.785 18.641 1.00 92.75 88 ASN A N 1
ATOM 727 C CA . ASN A 1 88 ? -8.803 -12.100 19.257 1.00 92.75 88 ASN A CA 1
ATOM 728 C C . ASN A 1 88 ? -8.953 -12.084 20.789 1.00 92.75 88 ASN A C 1
ATOM 730 O O . ASN A 1 88 ? -8.519 -13.023 21.452 1.00 92.75 88 ASN A O 1
ATOM 734 N N . GLY A 1 89 ? -9.475 -11.001 21.379 1.00 91.44 89 GLY A N 1
ATOM 735 C CA . GLY A 1 89 ? -9.703 -10.901 22.826 1.00 91.44 89 GLY A CA 1
ATOM 736 C C . GLY A 1 89 ? -8.437 -10.903 23.698 1.00 91.44 89 GLY A C 1
ATOM 737 O O . GLY A 1 89 ? -8.534 -11.000 24.917 1.00 91.44 89 GLY A O 1
ATOM 738 N N . ARG A 1 90 ? -7.237 -10.773 23.113 1.00 91.69 90 ARG A N 1
ATOM 739 C CA . ARG A 1 90 ? -5.952 -10.732 23.843 1.00 91.69 90 ARG A CA 1
ATOM 740 C C . ARG A 1 90 ? -5.715 -9.400 24.546 1.00 91.69 90 ARG A C 1
ATOM 742 O O . ARG A 1 90 ? -4.956 -9.324 25.507 1.00 91.69 90 ARG A O 1
ATOM 749 N N . SER A 1 91 ? -6.321 -8.334 24.039 1.00 92.69 91 SER A N 1
ATOM 750 C CA . SER A 1 91 ? -6.383 -7.038 24.706 1.00 92.69 91 SER A CA 1
ATOM 751 C C . SER A 1 91 ? -7.696 -6.344 24.370 1.00 92.69 91 SER A C 1
ATOM 753 O O . SER A 1 91 ? -8.417 -6.766 23.473 1.00 92.69 91 SER A O 1
ATOM 755 N N . ARG A 1 92 ? -7.977 -5.232 25.044 1.00 91.44 92 ARG A N 1
ATOM 756 C CA . ARG A 1 92 ? -9.105 -4.347 24.737 1.00 91.44 92 ARG A CA 1
ATOM 757 C C . ARG A 1 92 ? -8.642 -2.888 24.692 1.00 91.44 92 ARG A C 1
ATOM 759 O O . ARG A 1 92 ? -7.578 -2.594 25.252 1.00 91.44 92 ARG A O 1
ATOM 766 N N . PRO A 1 93 ? -9.374 -1.993 24.010 1.00 94.25 93 PRO A N 1
ATOM 767 C CA . PRO A 1 93 ? -9.205 -0.555 24.177 1.00 94.25 93 PRO A CA 1
ATOM 768 C C . PRO A 1 93 ? -9.248 -0.174 25.658 1.00 94.25 93 PRO A C 1
ATOM 770 O O . PRO A 1 93 ? -9.909 -0.841 26.458 1.00 94.25 93 PRO A O 1
ATOM 773 N N . ARG A 1 94 ? -8.517 0.876 26.039 1.00 90.62 94 ARG A N 1
ATOM 774 C CA . ARG A 1 94 ? -8.463 1.298 27.452 1.00 90.62 94 ARG A CA 1
ATOM 775 C C . ARG A 1 94 ? -9.786 1.889 27.937 1.00 90.62 94 ARG A C 1
ATOM 777 O O . ARG A 1 94 ? -10.119 1.733 29.106 1.00 90.62 94 ARG A O 1
ATOM 784 N N . SER A 1 95 ? -10.502 2.550 27.039 1.00 92.44 95 SER A N 1
ATOM 785 C CA . SER A 1 95 ? -11.810 3.162 27.248 1.00 92.44 95 SER A CA 1
ATOM 786 C C . SER A 1 95 ? -12.512 3.314 25.895 1.00 92.44 95 SER A C 1
ATOM 788 O O . SER A 1 95 ? -11.902 3.084 24.845 1.00 92.44 95 SER A O 1
ATOM 790 N N . SER A 1 96 ? -13.782 3.720 25.913 1.00 91.75 96 SER A N 1
ATOM 791 C CA . SER A 1 96 ? -14.516 4.160 24.716 1.00 91.75 96 SER A CA 1
ATOM 792 C C . SER A 1 96 ? -13.834 5.340 24.013 1.00 91.75 96 SER A C 1
ATOM 794 O O . SER A 1 96 ? -13.882 5.443 22.793 1.00 91.75 96 SER A O 1
ATOM 796 N N . GLU A 1 97 ? -13.125 6.176 24.772 1.00 93.75 97 GLU A N 1
ATOM 797 C CA . GLU A 1 97 ? -12.386 7.347 24.287 1.00 93.75 97 GLU A CA 1
ATOM 798 C C . GLU A 1 97 ? -10.951 7.032 23.822 1.00 93.75 97 GLU A C 1
ATOM 800 O O . GLU A 1 97 ? -10.182 7.947 23.523 1.00 93.75 97 GLU A O 1
ATOM 805 N N . ASP A 1 98 ? -10.538 5.756 23.767 1.00 94.81 98 ASP A N 1
ATOM 806 C CA . ASP A 1 98 ? -9.202 5.398 23.277 1.00 94.81 98 ASP A CA 1
ATOM 807 C C . ASP A 1 98 ? -9.027 5.933 21.841 1.00 94.81 98 ASP A C 1
ATOM 809 O O . ASP A 1 98 ? -9.743 5.514 20.927 1.00 94.81 98 ASP A O 1
ATOM 813 N N . PRO A 1 99 ? -8.057 6.826 21.579 1.00 95.06 99 PRO A N 1
ATOM 814 C CA . PRO A 1 99 ? -7.963 7.484 20.284 1.00 95.06 99 PRO A CA 1
ATOM 815 C C . PRO A 1 99 ? -7.643 6.507 19.145 1.00 95.06 99 PRO A C 1
ATOM 817 O O . PRO A 1 99 ? -7.962 6.776 17.988 1.00 95.06 99 PRO A O 1
ATOM 820 N N . ARG A 1 100 ? -7.036 5.347 19.442 1.00 96.50 100 ARG A N 1
ATOM 821 C CA . ARG A 1 100 ? -6.850 4.292 18.436 1.00 96.50 100 ARG A CA 1
ATOM 822 C C . ARG A 1 100 ? -8.173 3.623 18.086 1.00 96.50 100 ARG A C 1
ATOM 824 O O . ARG A 1 100 ? -8.375 3.296 16.920 1.00 96.50 100 ARG A O 1
ATOM 831 N N . LEU A 1 101 ? -9.050 3.423 19.072 1.00 96.69 101 LEU A N 1
ATOM 832 C CA . LEU A 1 101 ? -10.379 2.859 18.855 1.00 96.69 101 LEU A CA 1
ATOM 833 C C . LEU A 1 101 ? -11.214 3.807 17.993 1.00 96.69 101 LEU A C 1
ATOM 835 O O . LEU A 1 101 ? -11.756 3.368 16.986 1.00 96.69 101 LEU A O 1
ATOM 839 N N . LEU A 1 102 ? -11.222 5.104 18.309 1.00 95.62 102 LEU A N 1
ATOM 840 C CA . LEU A 1 102 ? -11.950 6.109 17.526 1.00 95.62 102 LEU A CA 1
ATOM 841 C C . LEU A 1 102 ? -11.506 6.133 16.054 1.00 95.62 102 LEU A C 1
ATOM 843 O O . LEU A 1 102 ? -12.338 6.176 15.148 1.00 95.62 102 LEU A O 1
ATOM 847 N N . LEU A 1 103 ? -10.198 6.031 15.788 1.00 96.31 103 LEU A N 1
ATOM 848 C CA . LEU A 1 103 ? -9.682 5.925 14.418 1.00 96.31 103 LEU A CA 1
ATOM 849 C C . LEU A 1 103 ? -10.106 4.626 13.722 1.00 96.31 103 LEU A C 1
ATOM 851 O O . LEU A 1 103 ? -10.392 4.649 12.526 1.00 96.31 103 LEU A O 1
ATOM 855 N N . VAL A 1 104 ? -10.157 3.506 14.447 1.00 97.25 104 VAL A N 1
ATOM 856 C CA . VAL A 1 104 ? -10.646 2.224 13.920 1.00 97.25 104 VAL A CA 1
ATOM 857 C C . VAL A 1 104 ? -12.136 2.298 13.585 1.00 97.25 104 VAL A C 1
ATOM 859 O O . VAL A 1 104 ? -12.524 1.897 12.492 1.00 97.25 104 VAL A O 1
ATOM 862 N N . MET A 1 105 ? -12.959 2.866 14.466 1.00 96.94 105 MET A N 1
ATOM 863 C CA . MET A 1 105 ? -14.396 3.049 14.237 1.00 96.94 105 MET A CA 1
ATOM 864 C C . MET A 1 105 ? -14.654 3.957 13.031 1.00 96.94 105 MET A C 1
ATOM 866 O O . MET A 1 105 ? -15.449 3.621 12.153 1.00 96.94 105 MET A O 1
ATOM 870 N N . LYS A 1 106 ? -13.902 5.059 12.922 1.00 96.00 106 LYS A N 1
ATOM 871 C CA . LYS A 1 106 ? -13.954 5.954 11.761 1.00 96.00 106 LYS A CA 1
ATOM 872 C C . LYS A 1 106 ? -13.535 5.248 10.468 1.00 96.00 106 LYS A C 1
ATOM 874 O O . LYS A 1 106 ? -14.182 5.428 9.443 1.00 96.00 106 LYS A O 1
ATOM 879 N N . ALA A 1 107 ? -12.495 4.415 10.506 1.00 95.75 107 ALA A N 1
ATOM 880 C CA . ALA A 1 107 ? -12.037 3.641 9.349 1.00 95.75 107 ALA A CA 1
ATOM 881 C C . ALA A 1 107 ? -12.990 2.524 8.923 1.00 95.75 107 ALA A C 1
ATOM 883 O O . ALA A 1 107 ? -13.021 2.159 7.745 1.00 95.75 107 ALA A O 1
ATOM 884 N N . LEU A 1 108 ? -13.749 1.981 9.872 1.00 96.62 108 LEU A N 1
ATOM 885 C CA . LEU A 1 108 ? -14.849 1.073 9.590 1.00 96.62 108 LEU A CA 1
ATOM 886 C C . LEU A 1 108 ? -16.082 1.818 9.083 1.00 96.62 108 LEU A C 1
ATOM 888 O O . LEU A 1 108 ? -16.923 1.158 8.495 1.00 96.62 108 LEU A O 1
ATOM 892 N N . ALA A 1 109 ? -16.162 3.146 9.238 1.00 95.81 109 ALA A N 1
ATOM 893 C CA . ALA A 1 109 ? -17.322 3.987 8.934 1.00 95.81 109 ALA A CA 1
ATOM 894 C C . ALA A 1 109 ? -18.580 3.557 9.708 1.00 95.81 109 ALA A C 1
ATOM 896 O O . ALA A 1 109 ? -19.654 3.393 9.126 1.00 95.81 109 ALA A O 1
ATOM 897 N N . LEU A 1 110 ? -18.428 3.290 11.008 1.00 96.19 110 LEU A N 1
ATOM 898 C CA . LEU A 1 110 ? -19.548 2.884 11.860 1.00 96.19 110 LEU A CA 1
ATOM 899 C C . LEU A 1 110 ? -20.598 3.996 11.964 1.00 96.19 110 LEU A C 1
ATOM 901 O O . LEU A 1 110 ? -20.253 5.171 12.077 1.00 96.19 110 LEU A O 1
ATOM 905 N N . SER A 1 111 ? -21.869 3.607 11.938 1.00 95.69 111 SER A N 1
ATOM 906 C CA . SER A 1 111 ? -22.986 4.454 12.353 1.00 95.69 111 SER A CA 1
ATOM 907 C C . SER A 1 111 ? -22.959 4.686 13.866 1.00 95.69 111 SER A C 1
ATOM 909 O O . SER A 1 111 ? -22.347 3.915 14.607 1.00 95.69 111 SER A O 1
ATOM 911 N N . GLU A 1 112 ? -23.672 5.710 14.338 1.00 94.44 112 GLU A N 1
ATOM 912 C CA . GLU A 1 112 ? -23.801 6.001 15.775 1.00 94.44 112 GLU A CA 1
ATOM 913 C C . GLU A 1 112 ? -24.342 4.799 16.569 1.00 94.44 112 GLU A C 1
ATOM 915 O O . GLU A 1 112 ? -23.867 4.509 17.665 1.00 94.44 112 GLU A O 1
ATOM 920 N N . ALA A 1 113 ? -25.278 4.034 15.994 1.00 95.19 113 ALA A N 1
ATOM 921 C CA . ALA A 1 113 ? -25.827 2.834 16.626 1.00 95.19 113 ALA A CA 1
ATOM 922 C C . ALA A 1 113 ? -24.787 1.704 16.744 1.00 95.19 113 ALA A C 1
ATOM 924 O O . ALA A 1 113 ? -24.641 1.101 17.806 1.00 95.19 113 ALA A O 1
ATOM 925 N N . GLU A 1 114 ? -24.025 1.434 15.677 1.00 96.38 114 GLU A N 1
ATOM 926 C CA . GLU A 1 114 ? -22.947 0.432 15.701 1.00 96.38 114 GLU A CA 1
ATOM 927 C C . GLU A 1 114 ? -21.816 0.840 16.655 1.00 96.38 114 GLU A C 1
ATOM 929 O O . GLU A 1 114 ? -21.250 -0.006 17.350 1.00 96.38 114 GLU A O 1
ATOM 934 N N . ALA A 1 115 ? -21.494 2.135 16.701 1.00 94.50 115 ALA A N 1
ATOM 935 C CA . ALA A 1 115 ? -20.528 2.701 17.631 1.00 94.50 115 ALA A CA 1
ATOM 936 C C . ALA A 1 115 ? -20.981 2.530 19.087 1.00 94.50 115 ALA A C 1
ATOM 938 O O . ALA A 1 115 ? -20.199 2.061 19.917 1.00 94.50 115 ALA A O 1
ATOM 939 N N . GLY A 1 116 ? -22.249 2.836 19.376 1.00 93.25 116 GLY A N 1
ATOM 940 C CA . GLY A 1 116 ? -22.872 2.626 20.681 1.00 93.25 116 GLY A CA 1
ATOM 941 C C . GLY A 1 116 ? -22.829 1.163 21.118 1.00 93.25 116 GLY A C 1
ATOM 942 O O . GLY A 1 116 ? -22.346 0.876 22.211 1.00 93.25 116 GLY A O 1
ATOM 943 N N . ALA A 1 117 ? -23.222 0.233 20.241 1.00 93.62 117 ALA A N 1
ATOM 944 C CA . ALA A 1 117 ? -23.172 -1.203 20.524 1.00 93.62 117 ALA A CA 1
ATOM 945 C C . ALA A 1 117 ? -21.741 -1.684 20.825 1.00 93.62 117 ALA A C 1
ATOM 947 O O . ALA A 1 117 ? -21.503 -2.417 21.785 1.00 93.62 117 ALA A O 1
ATOM 948 N N . LEU A 1 118 ? -20.754 -1.223 20.048 1.00 93.06 118 LEU A N 1
ATOM 949 C CA . LEU A 1 118 ? -19.352 -1.568 20.281 1.00 93.06 118 LEU A CA 1
ATOM 950 C C . LEU A 1 118 ? -18.826 -0.992 21.609 1.00 93.06 118 LEU A C 1
ATOM 952 O O . LEU A 1 118 ? -18.010 -1.630 22.277 1.00 93.06 118 LEU A O 1
ATOM 956 N N . HIS A 1 119 ? -19.280 0.202 22.001 1.00 93.06 119 HIS A N 1
ATOM 957 C CA . HIS A 1 119 ? -18.958 0.804 23.294 1.00 93.06 119 HIS A CA 1
ATOM 958 C C . HIS A 1 119 ? -19.615 0.073 24.464 1.00 93.06 119 HIS A C 1
ATOM 960 O O . HIS A 1 119 ? -18.957 -0.128 25.483 1.00 93.06 119 HIS A O 1
ATOM 966 N N . GLU A 1 120 ? -20.856 -0.378 24.315 1.00 92.19 120 GLU A N 1
ATOM 967 C CA . GLU A 1 120 ? -21.548 -1.178 25.325 1.00 92.19 120 GLU A CA 1
ATOM 968 C C . GLU A 1 120 ? -20.794 -2.485 25.609 1.00 92.19 120 GLU A C 1
ATOM 970 O O . GLU A 1 120 ? -20.581 -2.851 26.764 1.00 92.19 120 GLU A O 1
ATOM 975 N N . CYS A 1 121 ? -20.226 -3.117 24.575 1.00 90.44 121 CYS A N 1
ATOM 976 C CA . CYS A 1 121 ? -19.354 -4.280 24.753 1.00 90.44 121 CYS A CA 1
ATOM 977 C C . CYS A 1 121 ? -18.084 -3.998 25.587 1.00 90.44 121 CYS A C 1
ATOM 979 O O . CYS A 1 121 ? -17.459 -4.940 26.084 1.00 90.44 121 CYS A O 1
ATOM 981 N N . LEU A 1 122 ? -17.654 -2.736 25.722 1.00 89.38 122 LEU A N 1
ATOM 982 C CA . LEU A 1 122 ? -16.518 -2.353 26.571 1.00 89.38 122 LEU A CA 1
ATOM 983 C C . LEU A 1 122 ? -16.924 -2.148 28.034 1.00 89.38 122 LEU A C 1
ATOM 985 O O . LEU A 1 122 ? -16.075 -2.316 28.916 1.00 89.38 122 LEU A O 1
ATOM 989 N N . THR A 1 123 ? -18.181 -1.776 28.284 1.00 83.44 123 THR A N 1
ATOM 990 C CA . THR A 1 123 ? -18.710 -1.431 29.610 1.00 83.44 123 THR A CA 1
ATOM 991 C C . THR A 1 123 ? -19.502 -2.561 30.259 1.00 83.44 123 THR A C 1
ATOM 993 O O . THR A 1 123 ? -19.624 -2.550 31.486 1.00 83.44 123 THR A O 1
ATOM 996 N N . SER A 1 124 ? -19.992 -3.549 29.494 1.00 67.69 124 SER A N 1
ATOM 997 C CA . SER A 1 124 ? -20.709 -4.695 30.059 1.00 67.69 124 SER A CA 1
ATOM 998 C C . SER A 1 124 ? -19.889 -5.361 31.175 1.00 67.69 124 SER A C 1
ATOM 1000 O O . SER A 1 124 ? -18.730 -5.745 30.956 1.00 67.69 124 SER A O 1
ATOM 1002 N N . PRO A 1 125 ? -20.471 -5.527 32.378 1.00 54.28 125 PRO A N 1
ATOM 1003 C CA . PRO A 1 125 ? -19.841 -6.282 33.445 1.00 54.28 125 PRO A CA 1
ATOM 1004 C C . PRO A 1 125 ? -19.590 -7.708 32.958 1.00 54.28 125 PRO A C 1
ATOM 1006 O O . PRO A 1 125 ? -20.443 -8.300 32.297 1.00 54.28 125 PRO A O 1
ATOM 1009 N N . LYS A 1 126 ? -18.431 -8.280 33.301 1.00 51.34 126 LYS A N 1
ATOM 1010 C CA . LYS A 1 126 ? -18.189 -9.716 33.122 1.00 51.34 126 LYS A CA 1
ATOM 1011 C C . LYS A 1 126 ? -19.340 -10.485 33.778 1.00 51.34 126 LYS A C 1
ATOM 1013 O O . LYS A 1 126 ? -19.431 -10.500 35.003 1.00 51.34 126 LYS A O 1
ATOM 1018 N N . ALA A 1 127 ? -20.198 -11.121 32.987 1.00 40.97 127 ALA A N 1
ATOM 1019 C CA . ALA A 1 127 ? -21.136 -12.101 33.507 1.00 40.97 127 ALA A CA 1
ATOM 1020 C C . ALA A 1 127 ? -20.321 -13.274 34.081 1.00 40.97 127 ALA A C 1
ATOM 1022 O O . ALA A 1 127 ? -19.640 -13.970 33.336 1.00 40.97 127 ALA A O 1
ATOM 1023 N N . ASN A 1 128 ? -20.330 -13.397 35.411 1.00 42.03 128 ASN A N 1
ATOM 1024 C CA . ASN A 1 128 ? -19.970 -14.555 36.235 1.00 42.03 128 ASN A CA 1
ATOM 1025 C C . ASN A 1 128 ? -19.071 -15.625 35.583 1.00 42.03 128 ASN A C 1
ATOM 1027 O O . ASN A 1 128 ? -19.554 -16.651 35.112 1.00 42.03 128 ASN A O 1
ATOM 1031 N N . GLU A 1 129 ? -17.753 -15.447 35.686 1.00 43.91 129 GLU A N 1
ATOM 1032 C CA . GLU A 1 129 ? -16.828 -16.584 35.699 1.00 43.91 129 GLU A CA 1
ATOM 1033 C C . GLU A 1 129 ? -16.558 -16.955 37.157 1.00 43.91 129 GLU A C 1
ATOM 1035 O O . GLU A 1 129 ? -16.040 -16.155 37.942 1.00 43.91 129 GLU A O 1
ATOM 1040 N N . GLY A 1 130 ? -16.981 -18.168 37.511 1.00 34.38 130 GLY A N 1
ATOM 1041 C CA . GLY A 1 130 ? -16.783 -18.769 38.816 1.00 34.38 130 GLY A CA 1
ATOM 1042 C C . GLY A 1 130 ? -15.315 -18.783 39.234 1.00 34.38 130 GLY A C 1
ATOM 1043 O O . GLY A 1 130 ? -14.393 -18.938 38.435 1.00 34.38 130 GLY A O 1
ATOM 1044 N N . SER A 1 131 ? -15.137 -18.617 40.536 1.00 36.81 131 SER A N 1
ATOM 1045 C CA . SER A 1 131 ? -13.895 -18.765 41.275 1.00 36.81 131 SER A CA 1
ATOM 1046 C C . SER A 1 131 ? -13.044 -19.951 40.809 1.00 36.81 131 SER A C 1
ATOM 1048 O O . SER A 1 131 ? -13.460 -21.099 40.945 1.00 36.81 131 SER A O 1
ATOM 1050 N N . SER A 1 132 ? -11.798 -19.691 40.412 1.00 34.06 132 SER A N 1
ATOM 1051 C CA . SER A 1 132 ? -10.711 -20.605 40.756 1.00 34.06 132 SER A CA 1
ATOM 1052 C C . SER A 1 132 ? -9.374 -19.871 40.867 1.00 34.06 132 SER A C 1
ATOM 1054 O O . SER A 1 132 ? -8.825 -19.346 39.905 1.00 34.06 132 SER A O 1
ATOM 1056 N N . GLN A 1 133 ? -8.945 -19.779 42.123 1.00 33.06 133 GLN A N 1
ATOM 1057 C CA . GLN A 1 133 ? -7.598 -19.609 42.662 1.00 33.06 133 GLN A CA 1
ATOM 1058 C C . GLN A 1 133 ? -6.579 -18.747 41.902 1.00 33.06 133 GLN A C 1
ATOM 1060 O O . GLN A 1 133 ? -5.821 -19.166 41.034 1.00 33.06 133 GLN A O 1
ATOM 1065 N N . ARG A 1 134 ? -6.459 -17.531 42.432 1.00 29.02 134 ARG A N 1
ATOM 1066 C CA . ARG A 1 134 ? -5.285 -16.667 42.374 1.00 29.02 134 ARG A CA 1
ATOM 1067 C C . ARG A 1 134 ? -4.157 -17.300 43.204 1.00 29.02 134 ARG A C 1
ATOM 1069 O O . ARG A 1 134 ? -4.162 -17.174 44.424 1.00 29.02 134 ARG A O 1
ATOM 1076 N N . SER A 1 135 ? -3.178 -17.942 42.572 1.00 30.62 135 SER A N 1
ATOM 1077 C CA . SER A 1 135 ? -1.886 -18.193 43.220 1.00 30.62 135 SER A CA 1
ATOM 1078 C C . SER A 1 135 ? -1.085 -16.891 43.221 1.00 30.62 135 SER A C 1
ATOM 1080 O O . SER A 1 135 ? -0.548 -16.454 42.201 1.00 30.62 135 SER A O 1
ATOM 1082 N N . SER A 1 136 ? -1.058 -16.241 44.377 1.00 29.38 136 SER A N 1
ATOM 1083 C CA . SER A 1 136 ? -0.148 -15.156 44.713 1.00 29.38 136 SER A CA 1
ATOM 1084 C C . SER A 1 136 ? 1.300 -15.649 44.678 1.00 29.38 136 SER A C 1
ATOM 1086 O O . SER A 1 136 ? 1.671 -16.509 45.471 1.00 29.38 136 SER A O 1
ATOM 1088 N N . PHE A 1 137 ? 2.124 -15.065 43.812 1.00 28.64 137 PHE A N 1
ATOM 1089 C CA . PHE A 1 137 ? 3.577 -15.082 43.965 1.00 28.64 137 PHE A CA 1
ATOM 1090 C C . PHE A 1 137 ? 4.071 -13.635 44.047 1.00 28.64 137 PHE A C 1
ATOM 1092 O O . PHE A 1 137 ? 4.147 -12.913 43.056 1.00 28.64 137 PHE A O 1
ATOM 1099 N N . THR A 1 138 ? 4.375 -13.217 45.269 1.00 28.48 138 THR A N 1
ATOM 1100 C CA . THR A 1 138 ? 5.212 -12.067 45.636 1.00 28.48 138 THR A CA 1
ATOM 1101 C C . THR A 1 138 ? 6.080 -12.608 46.773 1.00 28.48 138 THR A C 1
ATOM 1103 O O . THR A 1 138 ? 5.534 -13.193 47.700 1.00 28.48 138 THR A O 1
ATOM 1106 N N . LEU A 1 139 ? 7.409 -12.589 46.731 1.00 28.50 139 LEU A N 1
ATOM 1107 C CA . LEU A 1 139 ? 8.306 -11.433 46.772 1.00 28.50 139 LEU A CA 1
ATOM 1108 C C . LEU A 1 139 ? 9.734 -11.905 46.422 1.00 28.50 139 LEU A C 1
ATOM 1110 O O . LEU A 1 139 ? 10.107 -13.013 46.792 1.00 28.50 139 LEU A O 1
ATOM 1114 N N . ASN A 1 140 ? 10.561 -11.033 45.836 1.00 27.38 140 ASN A N 1
ATOM 1115 C CA . ASN A 1 140 ? 11.644 -10.319 46.545 1.00 27.38 140 ASN A CA 1
ATOM 1116 C C . ASN A 1 140 ? 12.806 -9.956 45.585 1.00 27.38 140 ASN A C 1
ATOM 1118 O O . ASN A 1 140 ? 13.467 -10.851 45.059 1.00 27.38 140 ASN A O 1
ATOM 1122 N N . PRO A 1 141 ? 13.104 -8.663 45.370 1.00 38.91 141 PRO A N 1
ATOM 1123 C CA . PRO A 1 141 ? 14.307 -8.210 44.690 1.00 38.91 141 PRO A CA 1
ATOM 1124 C C . PRO A 1 141 ? 15.352 -7.781 45.725 1.00 38.91 141 PRO A C 1
ATOM 1126 O O . PRO A 1 141 ? 15.134 -6.817 46.450 1.00 38.91 141 PRO A O 1
ATOM 1129 N N . ARG A 1 142 ? 16.505 -8.453 45.777 1.00 30.30 142 ARG A N 1
ATOM 1130 C CA . ARG A 1 142 ? 17.734 -7.937 46.405 1.00 30.30 142 ARG A CA 1
ATOM 1131 C C . ARG A 1 142 ? 18.926 -8.775 45.946 1.00 30.30 142 ARG A C 1
ATOM 1133 O O . ARG A 1 142 ? 19.054 -9.927 46.334 1.00 30.30 142 ARG A O 1
ATOM 1140 N N . ASN A 1 143 ? 19.794 -8.191 45.125 1.00 31.42 143 ASN A N 1
ATOM 1141 C CA . ASN A 1 143 ? 21.130 -7.826 45.592 1.00 31.42 143 ASN A CA 1
ATOM 1142 C C . ASN A 1 143 ? 21.872 -7.017 44.527 1.00 31.42 143 ASN A C 1
ATOM 1144 O O . ASN A 1 143 ? 22.257 -7.498 43.467 1.00 31.42 143 ASN A O 1
ATOM 1148 N N . LEU A 1 144 ? 22.038 -5.745 44.876 1.00 35.03 144 LEU A N 1
ATOM 1149 C CA . LEU A 1 144 ? 23.057 -4.843 44.382 1.00 35.03 144 LEU A CA 1
ATOM 1150 C C . LEU A 1 144 ? 24.395 -5.334 44.960 1.00 35.03 144 LEU A C 1
ATOM 1152 O O . LEU A 1 144 ? 24.519 -5.421 46.181 1.00 35.03 144 LEU A O 1
ATOM 1156 N N . SER A 1 145 ? 25.402 -5.598 44.131 1.00 33.91 145 SER A N 1
ATOM 1157 C CA . SER A 1 145 ? 26.790 -5.600 44.601 1.00 33.91 145 SER A CA 1
ATOM 1158 C C . SER A 1 145 ? 27.616 -4.652 43.748 1.00 33.91 145 SER A C 1
ATOM 1160 O O . SER A 1 145 ? 28.043 -4.957 42.636 1.00 33.91 145 SER A O 1
ATOM 1162 N N . LEU A 1 146 ? 27.804 -3.470 44.324 1.00 39.19 146 LEU A N 1
ATOM 1163 C CA . LEU A 1 146 ? 28.854 -2.520 44.018 1.00 39.19 146 LEU A CA 1
ATOM 1164 C C . LEU A 1 146 ? 30.211 -3.221 44.201 1.00 39.19 146 LEU A C 1
ATOM 1166 O O . LEU A 1 146 ? 30.549 -3.602 45.322 1.00 39.19 146 LEU A O 1
ATOM 1170 N N . GLN A 1 147 ? 31.026 -3.337 43.153 1.00 36.06 147 GLN A N 1
ATOM 1171 C CA . GLN A 1 147 ? 32.458 -3.564 43.345 1.00 36.06 147 GLN A CA 1
ATOM 1172 C C . GLN A 1 147 ? 33.280 -2.698 42.387 1.00 36.06 147 GLN A C 1
ATOM 1174 O O . GLN A 1 147 ? 33.542 -3.041 41.245 1.00 36.06 147 GLN A O 1
ATOM 1179 N N . LYS A 1 148 ? 33.577 -1.515 42.931 1.00 36.44 148 LYS A N 1
ATOM 1180 C CA . LYS A 1 148 ? 34.811 -0.721 42.875 1.00 36.44 148 LYS A CA 1
ATOM 1181 C C . LYS A 1 148 ? 35.544 -0.551 41.535 1.00 36.44 148 LYS A C 1
ATOM 1183 O O . LYS A 1 148 ? 36.074 -1.474 40.935 1.00 36.44 148 LYS A O 1
ATOM 1188 N N . GLN A 1 149 ? 35.650 0.734 41.206 1.00 40.66 149 GLN A N 1
ATOM 1189 C CA . GLN A 1 149 ? 36.614 1.383 40.326 1.00 40.66 149 GLN A CA 1
ATOM 1190 C C . GLN A 1 149 ? 38.079 1.066 40.670 1.00 40.66 149 GLN A C 1
ATOM 1192 O O . GLN A 1 149 ? 38.378 0.741 41.819 1.00 40.66 149 GLN A O 1
ATOM 1197 N N . LEU A 1 150 ? 38.941 1.298 39.667 1.00 39.31 150 LEU A N 1
ATOM 1198 C CA . LEU A 1 150 ? 40.328 1.822 39.635 1.00 39.31 150 LEU A CA 1
ATOM 1199 C C . LEU A 1 150 ? 41.049 1.102 38.468 1.00 39.31 150 LEU A C 1
ATOM 1201 O O . LEU A 1 150 ? 40.861 -0.091 38.300 1.00 39.31 150 LEU A O 1
ATOM 1205 N N . ALA A 1 151 ? 41.855 1.697 37.591 1.00 31.30 151 ALA A N 1
ATOM 1206 C CA . ALA A 1 151 ? 42.433 3.028 37.485 1.00 31.30 151 ALA A CA 1
ATOM 1207 C C . ALA A 1 151 ? 42.819 3.313 36.011 1.00 31.30 151 ALA A C 1
ATOM 1209 O O . ALA A 1 151 ? 42.655 2.479 35.125 1.00 31.30 151 ALA A O 1
ATOM 1210 N N . ALA A 1 152 ? 43.287 4.538 35.795 1.00 29.56 152 ALA A N 1
ATOM 1211 C CA . ALA A 1 152 ? 43.542 5.228 34.540 1.00 29.56 152 ALA A CA 1
ATOM 1212 C C . ALA A 1 152 ? 44.868 4.885 33.816 1.00 29.56 152 ALA A C 1
ATOM 1214 O O . ALA A 1 152 ? 45.722 4.194 34.362 1.00 29.56 152 ALA A O 1
ATOM 1215 N N . ALA A 1 153 ? 45.028 5.574 32.667 1.00 30.80 153 ALA A N 1
ATOM 1216 C CA . ALA A 1 153 ? 46.261 5.970 31.956 1.00 30.80 153 ALA A CA 1
ATOM 1217 C C . ALA A 1 153 ? 46.827 4.943 30.946 1.00 30.80 153 ALA A C 1
ATOM 1219 O O . ALA A 1 153 ? 46.823 3.753 31.213 1.00 30.80 153 ALA A O 1
ATOM 1220 N N . ALA A 1 154 ? 47.345 5.290 29.762 1.00 33.34 154 ALA A N 1
ATOM 1221 C CA . ALA A 1 154 ? 47.542 6.557 29.053 1.00 33.34 154 ALA A CA 1
ATOM 1222 C C . ALA A 1 154 ? 47.750 6.269 27.542 1.00 33.34 154 ALA A C 1
ATOM 1224 O O . ALA A 1 154 ? 48.338 5.259 27.180 1.00 33.34 154 ALA A O 1
ATOM 1225 N N . ILE A 1 155 ? 47.236 7.174 26.700 1.00 40.94 155 ILE A N 1
ATOM 1226 C CA . ILE A 1 155 ? 47.850 7.826 25.518 1.00 40.94 155 ILE A CA 1
ATOM 1227 C C . ILE A 1 155 ? 48.916 7.038 24.729 1.00 40.94 155 ILE A C 1
ATOM 1229 O O . ILE A 1 155 ? 49.970 6.777 25.282 1.00 40.94 155 ILE A O 1
ATOM 1233 N N . PHE A 1 156 ? 48.738 6.872 23.405 1.00 36.88 156 PHE A N 1
ATOM 1234 C CA . PHE A 1 156 ? 49.774 7.202 22.399 1.00 36.88 156 PHE A CA 1
ATOM 1235 C C . PHE A 1 156 ? 49.168 7.362 20.979 1.00 36.88 156 PHE A C 1
ATOM 1237 O O . PHE A 1 156 ? 48.688 6.419 20.363 1.00 36.88 156 PHE A O 1
ATOM 1244 N N . THR A 1 157 ? 49.160 8.622 20.531 1.00 37.91 157 THR A N 1
ATOM 1245 C CA . THR A 1 157 ? 49.440 9.165 19.182 1.00 37.91 157 THR A CA 1
ATOM 1246 C C . THR A 1 157 ? 48.840 8.581 17.889 1.00 37.91 157 THR A C 1
ATOM 1248 O O . THR A 1 157 ? 49.114 7.459 17.487 1.00 37.91 157 THR A O 1
ATOM 1251 N N . ALA A 1 158 ? 48.257 9.525 17.138 1.00 36.59 158 ALA A N 1
ATOM 1252 C CA . ALA A 1 158 ? 48.543 9.837 15.732 1.00 36.59 158 ALA A CA 1
ATOM 1253 C C . ALA A 1 158 ? 48.193 8.804 14.651 1.00 36.59 158 ALA A C 1
ATOM 1255 O O . ALA A 1 158 ? 48.987 7.929 14.343 1.00 36.59 158 ALA A O 1
ATOM 1256 N N . PHE A 1 159 ? 47.111 9.080 13.916 1.00 36.91 159 PHE A N 1
ATOM 1257 C CA . PHE A 1 159 ? 47.186 9.105 12.453 1.00 36.91 159 PHE A CA 1
ATOM 1258 C C . PHE A 1 159 ? 46.361 10.270 11.902 1.00 36.91 159 PHE A C 1
ATOM 1260 O O . PHE A 1 159 ? 45.143 10.219 11.757 1.00 36.91 159 PHE A O 1
ATOM 1267 N N . LEU A 1 160 ? 47.091 11.346 11.623 1.00 38.38 160 LEU A N 1
ATOM 1268 C CA . LEU A 1 160 ? 46.763 12.338 10.614 1.00 38.38 160 LEU A CA 1
ATOM 1269 C C . LEU A 1 160 ? 46.991 11.662 9.250 1.00 38.38 160 LEU A C 1
ATOM 1271 O O . LEU A 1 160 ? 48.090 11.170 9.002 1.00 38.38 160 LEU A O 1
ATOM 1275 N N . GLY A 1 161 ? 45.991 11.614 8.371 1.00 37.09 161 GLY A N 1
ATOM 1276 C CA . GLY A 1 161 ? 46.209 11.104 7.017 1.00 37.09 161 GLY A CA 1
ATOM 1277 C C . GLY A 1 161 ? 44.948 11.005 6.166 1.00 37.09 161 GLY A C 1
ATOM 1278 O O . GLY A 1 161 ? 44.067 10.209 6.457 1.00 37.09 161 GLY A O 1
ATOM 1279 N N . ALA A 1 162 ? 44.936 11.775 5.075 1.00 40.62 162 ALA A N 1
ATOM 1280 C CA . ALA A 1 162 ? 44.022 11.701 3.930 1.00 40.62 162 ALA A CA 1
ATOM 1281 C C . ALA A 1 162 ? 42.639 12.375 4.058 1.00 40.62 162 ALA A C 1
ATOM 1283 O O . ALA A 1 162 ? 41.594 11.771 3.827 1.00 40.62 162 ALA A O 1
ATOM 1284 N N . ALA A 1 163 ? 42.644 13.697 4.254 1.00 41.00 163 ALA A N 1
ATOM 1285 C CA . ALA A 1 163 ? 41.613 14.561 3.678 1.00 41.00 163 ALA A CA 1
ATOM 1286 C C . ALA A 1 163 ? 41.936 14.834 2.195 1.00 41.00 163 ALA A C 1
ATOM 1288 O O . ALA A 1 163 ? 42.404 15.909 1.841 1.00 41.00 163 ALA A O 1
ATOM 1289 N N . LEU A 1 164 ? 41.713 13.842 1.331 1.00 45.78 164 LEU A N 1
ATOM 1290 C CA . LEU A 1 164 ? 41.622 14.013 -0.124 1.00 45.78 164 LEU A CA 1
ATOM 1291 C C . LEU A 1 164 ? 40.588 13.017 -0.660 1.00 45.78 164 LEU A C 1
ATOM 1293 O O . LEU A 1 164 ? 40.932 12.006 -1.264 1.00 45.78 164 LEU A O 1
ATOM 1297 N N . PHE A 1 165 ? 39.303 13.294 -0.430 1.00 44.94 165 PHE A N 1
ATOM 1298 C CA . PHE A 1 165 ? 38.245 12.642 -1.199 1.00 44.94 165 PHE A CA 1
ATOM 1299 C C . PHE A 1 165 ? 37.845 13.541 -2.361 1.00 44.94 165 PHE A C 1
ATOM 1301 O O . PHE A 1 165 ? 37.127 14.529 -2.223 1.00 44.94 165 PHE A O 1
ATOM 1308 N N . SER A 1 166 ? 38.386 13.160 -3.512 1.00 41.53 166 SER A N 1
ATOM 1309 C CA . SER A 1 166 ? 38.044 13.571 -4.863 1.00 41.53 166 SER A CA 1
ATOM 1310 C C . SER A 1 166 ? 36.556 13.870 -5.051 1.00 41.53 166 SER A C 1
ATOM 1312 O O . SER A 1 166 ? 35.705 12.982 -5.005 1.00 41.53 166 SER A O 1
ATOM 1314 N N . VAL A 1 167 ? 36.254 15.123 -5.383 1.00 45.88 167 VAL A N 1
ATOM 1315 C CA . VAL A 1 167 ? 34.956 15.539 -5.922 1.00 45.88 167 VAL A CA 1
ATOM 1316 C C . VAL A 1 167 ? 34.911 15.181 -7.412 1.00 45.88 167 VAL A C 1
ATOM 1318 O O . VAL A 1 167 ? 35.015 16.043 -8.269 1.00 45.88 167 VAL A O 1
ATOM 1321 N N . HIS A 1 168 ? 34.797 13.894 -7.739 1.00 43.59 168 HIS A N 1
ATOM 1322 C CA . HIS A 1 168 ? 34.511 13.418 -9.100 1.00 43.59 168 HIS A CA 1
ATOM 1323 C C . HIS A 1 168 ? 33.621 12.173 -9.023 1.00 43.59 168 HIS A C 1
ATOM 1325 O O . HIS A 1 168 ? 34.074 11.050 -9.210 1.00 43.59 168 HIS A O 1
ATOM 1331 N N . GLY A 1 169 ? 32.339 12.360 -8.695 1.00 43.78 169 GLY A N 1
ATOM 1332 C CA . GLY A 1 169 ? 31.428 11.229 -8.479 1.00 43.78 169 GLY A CA 1
ATOM 1333 C C . GLY A 1 169 ? 29.965 11.451 -8.849 1.00 43.78 169 GLY A C 1
ATOM 1334 O O . GLY A 1 169 ? 29.136 10.620 -8.501 1.00 43.78 169 GLY A O 1
ATOM 1335 N N . LEU A 1 170 ? 29.605 12.534 -9.547 1.00 45.28 170 LEU A N 1
ATOM 1336 C CA . LEU A 1 170 ? 28.190 12.832 -9.826 1.00 45.28 170 LEU A CA 1
ATOM 1337 C C . LEU A 1 170 ? 27.676 12.377 -11.200 1.00 45.28 170 LEU A C 1
ATOM 1339 O O . LEU A 1 170 ? 26.515 12.627 -11.508 1.00 45.28 170 LEU A O 1
ATOM 1343 N N . ASN A 1 171 ? 28.470 11.668 -12.012 1.00 47.56 171 ASN A N 1
ATOM 1344 C CA . ASN A 1 171 ? 28.003 11.246 -13.344 1.00 47.56 171 ASN A CA 1
ATOM 1345 C C . ASN A 1 171 ? 28.242 9.777 -13.729 1.00 47.56 171 ASN A C 1
ATOM 1347 O O . ASN A 1 171 ? 27.636 9.311 -14.692 1.00 47.56 171 ASN A O 1
ATOM 1351 N N . ALA A 1 172 ? 29.037 9.013 -12.972 1.00 40.56 172 ALA A N 1
ATOM 1352 C CA . ALA A 1 172 ? 29.280 7.596 -13.269 1.00 40.56 172 ALA A CA 1
ATOM 1353 C C . ALA A 1 172 ? 28.070 6.704 -12.923 1.00 40.56 172 ALA A C 1
ATOM 1355 O O . ALA A 1 172 ? 27.681 5.836 -13.699 1.00 40.56 172 ALA A O 1
ATOM 1356 N N . SER A 1 173 ? 27.374 6.992 -11.818 1.00 47.94 173 SER A N 1
ATOM 1357 C CA . SER A 1 173 ? 26.287 6.127 -11.338 1.00 47.94 173 SER A CA 1
ATOM 1358 C C . SER A 1 173 ? 25.002 6.195 -12.184 1.00 47.94 173 SER A C 1
ATOM 1360 O O . SER A 1 173 ? 24.149 5.315 -12.102 1.00 47.94 173 SER A O 1
ATOM 1362 N N . LYS A 1 174 ? 24.835 7.222 -13.031 1.00 38.97 174 LYS A N 1
ATOM 1363 C CA . LYS A 1 174 ? 23.648 7.367 -13.894 1.00 38.97 174 LYS A CA 1
ATOM 1364 C C . LYS A 1 174 ? 23.656 6.392 -15.081 1.00 38.97 174 LYS A C 1
ATOM 1366 O O . LYS A 1 174 ? 22.580 6.056 -15.569 1.00 38.97 174 LYS A O 1
ATOM 1371 N N . ARG A 1 175 ? 24.836 5.947 -15.537 1.00 42.44 175 ARG A N 1
ATOM 1372 C CA . ARG A 1 175 ? 24.987 5.090 -16.729 1.00 42.44 175 ARG A CA 1
ATOM 1373 C C . ARG A 1 175 ? 24.961 3.591 -16.420 1.00 42.44 175 ARG A C 1
ATOM 1375 O O . ARG A 1 175 ? 24.409 2.848 -17.215 1.00 42.44 175 ARG A O 1
ATOM 1382 N N . GLU A 1 176 ? 25.453 3.180 -15.256 1.00 46.66 176 GLU A N 1
ATOM 1383 C CA . GLU A 1 176 ? 25.691 1.765 -14.923 1.00 46.66 176 GLU A CA 1
ATOM 1384 C C . GLU A 1 176 ? 24.407 0.922 -14.788 1.00 46.66 176 GLU A C 1
ATOM 1386 O O . GLU A 1 176 ? 24.314 -0.184 -15.304 1.00 46.66 176 GLU A O 1
ATOM 1391 N N . TYR A 1 177 ? 23.342 1.474 -14.206 1.00 49.53 177 TYR A N 1
ATOM 1392 C CA . TYR A 1 177 ? 22.124 0.690 -13.963 1.00 49.53 177 TYR A CA 1
ATOM 1393 C C . TYR A 1 177 ? 21.253 0.462 -15.218 1.00 49.53 177 TYR A C 1
ATOM 1395 O O . TYR A 1 177 ? 20.582 -0.559 -15.324 1.00 49.53 177 TYR A O 1
ATOM 1403 N N . VAL A 1 178 ? 21.253 1.388 -16.186 1.00 50.09 178 VAL A N 1
ATOM 1404 C CA . VAL A 1 178 ? 20.506 1.182 -17.445 1.00 50.09 178 VAL A CA 1
ATOM 1405 C C . VAL A 1 178 ? 21.244 0.198 -18.358 1.00 50.09 178 VAL A C 1
ATOM 1407 O O . VAL A 1 178 ? 20.592 -0.497 -19.124 1.00 50.09 178 VAL A O 1
ATOM 1410 N N . SER A 1 179 ? 22.574 0.092 -18.251 1.00 53.56 179 SER A N 1
ATOM 1411 C CA . SER A 1 179 ? 23.366 -0.909 -18.981 1.00 53.56 179 SER A CA 1
ATOM 1412 C C . SER A 1 179 ? 23.266 -2.328 -18.414 1.00 53.56 179 SER A C 1
ATOM 1414 O O . SER A 1 179 ? 23.607 -3.274 -19.115 1.00 53.56 179 SER A O 1
ATOM 1416 N N . GLU A 1 180 ? 22.803 -2.487 -17.171 1.00 54.53 180 GLU A N 1
ATOM 1417 C CA . GLU A 1 180 ? 22.589 -3.795 -16.531 1.00 54.53 180 GLU A CA 1
ATOM 1418 C C . GLU A 1 180 ? 21.187 -4.371 -16.770 1.00 54.53 180 GLU A C 1
ATOM 1420 O O . GLU A 1 180 ? 20.964 -5.558 -16.538 1.00 54.53 180 GLU A O 1
ATOM 1425 N N . ILE A 1 181 ? 20.237 -3.550 -17.228 1.00 54.09 181 ILE A N 1
ATOM 1426 C CA . ILE A 1 181 ? 18.914 -4.019 -17.640 1.00 54.09 181 ILE A CA 1
ATOM 1427 C C . ILE A 1 181 ? 19.003 -4.340 -19.131 1.00 54.09 181 ILE A C 1
ATOM 1429 O O . ILE A 1 181 ? 19.236 -3.422 -19.923 1.00 54.09 181 ILE A O 1
ATOM 1433 N N . PRO A 1 182 ? 18.812 -5.604 -19.540 1.00 53.00 182 PRO A N 1
ATOM 1434 C CA . PRO A 1 182 ? 18.779 -5.951 -20.950 1.00 53.00 182 PRO A CA 1
ATOM 1435 C C . PRO A 1 182 ? 17.772 -5.044 -21.690 1.00 53.00 182 PRO A C 1
ATOM 1437 O O . PRO A 1 182 ? 16.654 -4.852 -21.201 1.00 53.00 182 PRO A O 1
ATOM 1440 N N . PRO A 1 183 ? 18.144 -4.410 -22.817 1.00 49.34 183 PRO A N 1
ATOM 1441 C CA . PRO A 1 183 ? 17.301 -3.421 -23.499 1.00 49.34 183 PRO A CA 1
ATOM 1442 C C . PRO A 1 183 ? 15.956 -3.988 -23.993 1.00 49.34 183 PRO A C 1
ATOM 1444 O O . PRO A 1 183 ? 15.016 -3.232 -24.231 1.00 49.34 183 PRO A O 1
ATOM 1447 N N . ASP A 1 184 ? 15.838 -5.309 -24.096 1.00 53.62 184 ASP A N 1
ATOM 1448 C CA . ASP A 1 184 ? 14.615 -6.068 -24.365 1.00 53.62 184 ASP A CA 1
ATOM 1449 C C . ASP A 1 184 ? 13.664 -6.183 -23.155 1.00 53.62 184 ASP A C 1
ATOM 1451 O O . ASP A 1 184 ? 12.491 -6.504 -23.338 1.00 53.62 184 ASP A O 1
ATOM 1455 N N . GLN A 1 185 ? 14.121 -5.875 -21.935 1.00 53.28 185 GLN A N 1
ATOM 1456 C CA . GLN A 1 185 ? 13.345 -6.003 -20.692 1.00 53.28 185 GLN A CA 1
ATOM 1457 C C . GLN A 1 185 ? 12.672 -4.709 -20.213 1.00 53.28 185 GLN A C 1
ATOM 1459 O O . GLN A 1 185 ? 12.011 -4.725 -19.173 1.00 53.28 185 GLN A O 1
ATOM 1464 N N . LEU A 1 186 ? 12.821 -3.594 -20.933 1.00 58.31 186 LEU A N 1
ATOM 1465 C CA . LEU A 1 186 ? 12.230 -2.306 -20.566 1.00 58.31 186 LEU A CA 1
ATOM 1466 C C . LEU A 1 186 ? 11.394 -1.729 -21.721 1.00 58.31 186 LEU A C 1
ATOM 1468 O O . LEU A 1 186 ? 11.790 -0.752 -22.361 1.00 58.31 186 LEU A O 1
ATOM 1472 N N . ARG A 1 187 ? 10.198 -2.278 -21.967 1.00 56.44 187 ARG A N 1
ATOM 1473 C CA . ARG A 1 187 ? 9.203 -1.654 -22.850 1.00 56.44 187 ARG A CA 1
ATOM 1474 C C . ARG A 1 187 ? 8.414 -0.613 -22.065 1.00 56.44 187 ARG A C 1
ATOM 1476 O O . ARG A 1 187 ? 7.278 -0.816 -21.653 1.00 56.44 187 ARG A O 1
ATOM 1483 N N . LEU A 1 188 ? 9.022 0.552 -21.850 1.00 56.44 188 LEU A N 1
ATOM 1484 C CA . LEU A 1 188 ? 8.275 1.685 -21.304 1.00 56.44 188 LEU A CA 1
ATOM 1485 C C . LEU A 1 188 ? 7.255 2.176 -22.332 1.00 56.44 188 LEU A C 1
ATOM 1487 O O . LEU A 1 188 ? 7.609 2.496 -23.468 1.00 56.44 188 LEU A O 1
ATOM 1491 N N . SER A 1 189 ? 5.993 2.279 -21.919 1.00 57.16 189 SER A N 1
ATOM 1492 C CA . SER A 1 189 ? 4.975 2.962 -22.713 1.00 57.16 189 SER A CA 1
ATOM 1493 C C . SER A 1 189 ? 5.349 4.439 -22.908 1.00 57.16 189 SER A C 1
ATOM 1495 O O . SER A 1 189 ? 6.071 5.031 -22.100 1.00 57.16 189 SER A O 1
ATOM 1497 N N . LYS A 1 190 ? 4.824 5.076 -23.965 1.00 61.34 190 LYS A N 1
ATOM 1498 C CA . LYS A 1 190 ? 5.048 6.512 -24.233 1.00 61.34 190 LYS A CA 1
ATOM 1499 C C . LYS A 1 190 ? 4.598 7.420 -23.076 1.00 61.34 190 LYS A C 1
ATOM 1501 O O . LYS A 1 190 ? 5.107 8.527 -22.952 1.00 61.34 190 LYS A O 1
ATOM 1506 N N . SER A 1 191 ? 3.667 6.956 -22.239 1.00 71.62 191 SER A N 1
ATOM 1507 C CA . SER A 1 191 ? 3.166 7.672 -21.059 1.00 71.62 191 SER A CA 1
ATOM 1508 C C . SER A 1 191 ? 3.958 7.386 -19.777 1.00 71.62 191 SER A C 1
ATOM 1510 O O . SER A 1 191 ? 3.680 7.986 -18.742 1.00 71.62 191 SER A O 1
ATOM 1512 N N . GLY A 1 192 ? 4.941 6.483 -19.824 1.00 80.31 192 GLY A N 1
ATOM 1513 C CA . GLY A 1 192 ? 5.801 6.160 -18.689 1.00 80.31 192 GLY A CA 1
ATOM 1514 C C . GLY A 1 192 ? 5.179 5.279 -17.616 1.00 80.31 192 GLY A C 1
ATOM 1515 O O . GLY A 1 192 ? 5.800 5.089 -16.573 1.00 80.31 192 GLY A O 1
ATOM 1516 N N . PHE A 1 193 ? 3.987 4.738 -17.874 1.00 90.06 193 PHE A N 1
ATOM 1517 C CA . PHE A 1 193 ? 3.333 3.757 -17.015 1.00 90.06 193 PHE A CA 1
ATOM 1518 C C . PHE A 1 193 ? 3.468 2.350 -17.600 1.00 90.06 193 PHE A C 1
ATOM 1520 O O . PHE A 1 193 ? 3.214 2.147 -18.789 1.00 90.06 193 PHE A O 1
ATOM 1527 N N . VAL A 1 194 ? 3.807 1.371 -16.770 1.00 91.56 194 VAL A N 1
ATOM 1528 C CA . VAL A 1 194 ? 3.783 -0.050 -17.139 1.00 91.56 194 VAL A CA 1
ATOM 1529 C C . VAL A 1 194 ? 2.343 -0.565 -17.132 1.00 91.56 194 VAL A C 1
ATOM 1531 O O . VAL A 1 194 ? 1.919 -1.236 -18.066 1.00 91.56 194 VAL A O 1
ATOM 1534 N N . LEU A 1 195 ? 1.554 -0.190 -16.118 1.00 91.81 195 LEU A N 1
ATOM 1535 C CA . LEU A 1 195 ? 0.145 -0.571 -15.988 1.00 91.81 195 LEU A CA 1
ATOM 1536 C C . LEU A 1 195 ? -0.722 0.687 -15.819 1.00 91.81 195 LEU A C 1
ATOM 1538 O O . LEU A 1 195 ? -1.100 1.032 -14.701 1.00 91.81 195 LEU A O 1
ATOM 1542 N N . PRO A 1 196 ? -1.066 1.401 -16.909 1.00 91.06 196 PRO A N 1
ATOM 1543 C CA . PRO A 1 196 ? -1.695 2.723 -16.834 1.00 91.06 196 PRO A CA 1
ATOM 1544 C C . PRO A 1 196 ? -2.994 2.739 -16.022 1.00 91.06 196 PRO A C 1
ATOM 1546 O O . PRO A 1 196 ? -3.206 3.688 -15.277 1.00 91.06 196 PRO A O 1
ATOM 1549 N N . GLN A 1 197 ? -3.786 1.667 -16.104 1.00 92.25 197 GLN A N 1
ATOM 1550 C CA . GLN A 1 197 ? -5.090 1.522 -15.449 1.00 92.25 197 GLN A CA 1
ATOM 1551 C C . GLN A 1 197 ? -5.011 0.901 -14.035 1.00 92.25 197 GLN A C 1
ATOM 1553 O O . GLN A 1 197 ? -6.005 0.431 -13.492 1.00 92.25 197 GLN A O 1
ATOM 1558 N N . SER A 1 198 ? -3.831 0.795 -13.416 1.00 92.25 198 SER A N 1
ATOM 1559 C CA . SER A 1 198 ? -3.720 0.179 -12.081 1.00 92.25 198 SER A CA 1
ATOM 1560 C C . SER A 1 198 ? -4.234 1.069 -10.941 1.00 92.25 198 SER A C 1
ATOM 1562 O O . SER A 1 198 ? -4.221 0.649 -9.784 1.00 92.25 198 SER A O 1
ATOM 1564 N N . ASP A 1 199 ? -4.595 2.318 -11.227 1.00 92.38 199 ASP A N 1
ATOM 1565 C CA . ASP A 1 199 ? -5.122 3.290 -10.267 1.00 92.38 199 ASP A CA 1
ATOM 1566 C C . ASP A 1 199 ? -6.652 3.287 -10.168 1.00 92.38 199 ASP A C 1
ATOM 1568 O O . ASP A 1 199 ? -7.183 3.733 -9.151 1.00 92.38 199 ASP A O 1
ATOM 1572 N N . ASN A 1 200 ? -7.349 2.758 -11.178 1.00 92.81 200 ASN A N 1
ATOM 1573 C CA . ASN A 1 200 ? -8.809 2.753 -11.266 1.00 92.81 200 ASN A CA 1
ATOM 1574 C C . ASN A 1 200 ? -9.435 1.347 -11.324 1.00 92.81 200 ASN A C 1
ATOM 1576 O O . ASN A 1 200 ? -10.617 1.213 -11.014 1.00 92.81 200 ASN A O 1
ATOM 1580 N N . GLN A 1 201 ? -8.677 0.294 -11.649 1.00 94.81 201 GLN A N 1
ATOM 1581 C CA . GLN A 1 201 ? -9.192 -1.080 -11.684 1.00 94.81 201 GLN A CA 1
ATOM 1582 C C . GLN A 1 201 ? -8.216 -2.120 -11.130 1.00 94.81 201 GLN A C 1
ATOM 1584 O O . GLN A 1 201 ? -7.014 -1.882 -10.981 1.00 94.81 201 GLN A O 1
ATOM 1589 N N . VAL A 1 202 ? -8.757 -3.296 -10.801 1.00 95.00 202 VAL A N 1
ATOM 1590 C CA . VAL A 1 202 ? -7.967 -4.437 -10.328 1.00 95.00 202 VAL A CA 1
ATOM 1591 C C . VAL A 1 202 ? -7.172 -5.032 -11.490 1.00 95.00 202 VAL A C 1
ATOM 1593 O O . VAL A 1 202 ? -7.716 -5.271 -12.568 1.00 95.00 202 VAL A O 1
ATOM 1596 N N . ILE A 1 203 ? -5.885 -5.289 -11.262 1.00 95.88 203 ILE A N 1
ATOM 1597 C CA . ILE A 1 203 ? -4.996 -5.924 -12.240 1.00 95.88 203 ILE A CA 1
ATOM 159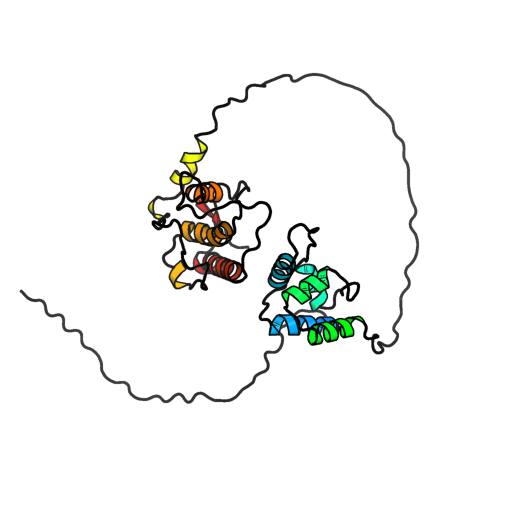8 C C . ILE A 1 203 ? -5.410 -7.381 -12.449 1.00 95.88 203 ILE A C 1
ATOM 1600 O O . ILE A 1 203 ? -5.602 -8.132 -11.492 1.00 95.88 203 ILE A O 1
ATOM 1604 N N . ARG A 1 204 ? -5.489 -7.796 -13.714 1.00 93.88 204 ARG A N 1
ATOM 1605 C CA . ARG A 1 204 ? -5.737 -9.186 -14.110 1.00 93.88 204 ARG A CA 1
ATOM 1606 C C . ARG A 1 204 ? -4.433 -9.892 -14.456 1.00 93.88 204 ARG A C 1
ATOM 1608 O O . ARG A 1 204 ? -3.517 -9.276 -14.991 1.00 93.88 204 ARG A O 1
ATOM 1615 N N . GLN A 1 205 ? -4.386 -11.200 -14.220 1.00 92.25 205 GLN A N 1
ATOM 1616 C CA . GLN A 1 205 ? -3.199 -12.022 -14.467 1.00 92.25 205 GLN A CA 1
ATOM 1617 C C . GLN A 1 205 ? -2.705 -11.960 -15.920 1.00 92.25 205 GLN A C 1
ATOM 1619 O O . GLN A 1 205 ? -1.511 -11.789 -16.126 1.00 92.25 205 GLN A O 1
ATOM 1624 N N . ALA A 1 206 ? -3.609 -11.968 -16.906 1.00 92.00 206 ALA A N 1
ATOM 1625 C CA . ALA A 1 206 ? -3.247 -11.841 -18.322 1.00 92.00 206 ALA A CA 1
ATOM 1626 C C . ALA A 1 206 ? -2.421 -10.572 -18.629 1.00 92.00 206 ALA A C 1
ATOM 1628 O O . ALA A 1 206 ? -1.555 -10.584 -19.492 1.00 92.00 206 ALA A O 1
ATOM 1629 N N . GLN A 1 207 ? -2.624 -9.481 -17.877 1.00 92.75 207 GLN A N 1
ATOM 1630 C CA . GLN A 1 207 ? -1.842 -8.247 -18.041 1.00 92.75 207 GLN A CA 1
ATOM 1631 C C . GLN A 1 207 ? -0.401 -8.375 -17.520 1.00 92.75 207 GLN A C 1
ATOM 1633 O O . GLN A 1 207 ? 0.416 -7.499 -17.777 1.00 92.75 207 GLN A O 1
ATOM 1638 N N . LEU A 1 208 ? -0.101 -9.417 -16.740 1.00 95.19 208 LEU A N 1
ATOM 1639 C CA . LEU A 1 208 ? 1.207 -9.682 -16.135 1.00 95.19 208 LEU A CA 1
ATOM 1640 C C . LEU A 1 208 ? 2.022 -10.711 -16.926 1.00 95.19 208 LEU A C 1
ATOM 1642 O O . LEU A 1 208 ? 3.242 -10.777 -16.774 1.00 95.19 208 LEU A O 1
ATOM 1646 N N . GLU A 1 209 ? 1.361 -11.512 -17.762 1.00 92.00 209 GLU A N 1
ATOM 1647 C CA . GLU A 1 209 ? 1.981 -12.565 -18.574 1.00 92.00 209 GLU A CA 1
ATOM 1648 C C . GLU A 1 209 ? 2.969 -12.003 -19.592 1.00 92.00 209 GLU A C 1
ATOM 1650 O O . GLU A 1 209 ? 4.071 -12.538 -19.746 1.00 92.00 209 GLU A O 1
ATOM 1655 N N . GLU A 1 210 ? 2.611 -10.873 -20.197 1.00 85.69 210 GLU A N 1
ATOM 1656 C CA . GLU A 1 210 ? 3.414 -10.179 -21.205 1.00 85.69 210 GLU A CA 1
ATOM 1657 C C . GLU A 1 210 ? 4.565 -9.353 -20.607 1.00 85.69 210 GLU A C 1
ATOM 1659 O O . GLU A 1 210 ? 5.453 -8.927 -21.343 1.00 85.69 210 GLU A O 1
ATOM 1664 N N . LEU A 1 211 ? 4.572 -9.137 -19.285 1.00 89.31 211 LEU A N 1
ATOM 1665 C CA . LEU A 1 211 ? 5.578 -8.316 -18.615 1.00 89.31 211 LEU A CA 1
ATOM 1666 C C . LEU A 1 211 ? 6.832 -9.120 -18.263 1.00 89.31 211 LEU A C 1
ATOM 1668 O O . LEU A 1 211 ? 6.763 -10.225 -17.703 1.00 89.31 211 LEU A O 1
ATOM 1672 N N . SER A 1 212 ? 7.989 -8.512 -18.517 1.00 87.94 212 SER A N 1
ATOM 1673 C CA . SER A 1 212 ? 9.287 -8.995 -18.055 1.00 87.94 212 SER A CA 1
ATOM 1674 C C . SER A 1 212 ? 9.370 -8.977 -16.521 1.00 87.94 212 SER A C 1
ATOM 1676 O O . SER A 1 212 ? 8.628 -8.271 -15.834 1.00 87.94 212 SER A O 1
ATOM 1678 N N . GLY A 1 213 ? 10.312 -9.731 -15.948 1.00 87.62 213 GLY A N 1
ATOM 1679 C CA . GLY A 1 213 ? 10.552 -9.694 -14.501 1.00 87.62 213 GLY A CA 1
ATOM 1680 C C . GLY A 1 213 ? 10.908 -8.293 -13.991 1.00 87.62 213 GLY A C 1
ATOM 1681 O O . GLY A 1 213 ? 10.477 -7.881 -12.912 1.00 87.62 213 GLY A O 1
ATOM 1682 N N . TRP A 1 214 ? 11.628 -7.528 -14.810 1.00 86.50 214 TRP A N 1
ATOM 1683 C CA . TRP A 1 214 ? 11.939 -6.135 -14.536 1.00 86.50 214 TRP A CA 1
ATOM 1684 C C . TRP A 1 214 ? 10.692 -5.234 -14.594 1.00 86.50 214 TRP A C 1
ATOM 1686 O O . TRP A 1 214 ? 10.475 -4.410 -13.703 1.00 86.50 214 TRP A O 1
ATOM 1696 N N . GLU A 1 215 ? 9.830 -5.412 -15.595 1.00 90.06 215 GLU A N 1
ATOM 1697 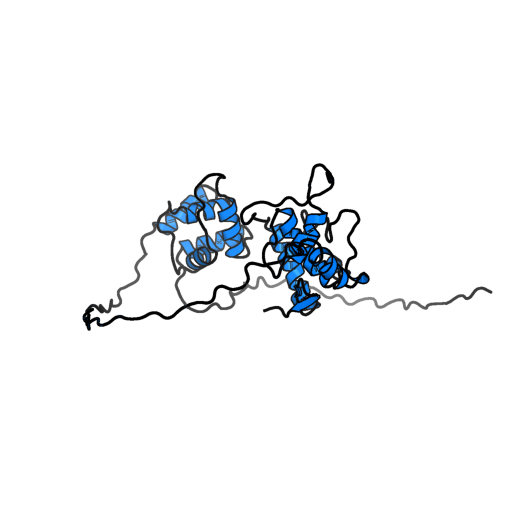C CA . GLU A 1 215 ? 8.579 -4.658 -15.733 1.00 90.06 215 GLU A CA 1
ATOM 1698 C C . GLU A 1 215 ? 7.602 -4.949 -14.598 1.00 90.06 215 GLU A C 1
ATOM 1700 O O . GLU A 1 215 ? 6.977 -4.020 -14.098 1.00 90.06 215 GLU A O 1
ATOM 1705 N N . LEU A 1 216 ? 7.523 -6.193 -14.122 1.00 93.38 216 LEU A N 1
ATOM 1706 C CA . LEU A 1 216 ? 6.746 -6.550 -12.931 1.00 93.38 216 LEU A CA 1
ATOM 1707 C C . LEU A 1 216 ? 7.263 -5.815 -11.688 1.00 93.38 216 LEU A C 1
ATOM 1709 O O . LEU A 1 216 ? 6.475 -5.236 -10.931 1.00 93.38 216 LEU A O 1
ATOM 1713 N N . TYR A 1 217 ? 8.587 -5.759 -11.515 1.00 92.69 217 TYR A N 1
ATOM 1714 C CA . TYR A 1 217 ? 9.206 -5.023 -10.417 1.00 92.69 217 TYR A CA 1
ATOM 1715 C C . TYR A 1 217 ? 8.912 -3.521 -10.499 1.00 92.69 217 TYR A C 1
ATOM 1717 O O . TYR A 1 217 ? 8.535 -2.912 -9.491 1.00 92.69 217 TYR A O 1
ATOM 1725 N N . VAL A 1 218 ? 9.021 -2.913 -11.684 1.00 92.31 218 VAL A N 1
ATOM 1726 C CA . VAL A 1 218 ? 8.650 -1.506 -11.891 1.00 92.31 218 VAL A CA 1
ATOM 1727 C C . VAL A 1 218 ? 7.158 -1.300 -11.646 1.00 92.31 218 VAL A C 1
ATOM 1729 O O . VAL A 1 218 ? 6.820 -0.436 -10.844 1.00 92.31 218 VAL A O 1
ATOM 1732 N N . ALA A 1 219 ? 6.275 -2.108 -12.236 1.00 94.62 219 ALA A N 1
ATOM 1733 C CA . ALA A 1 219 ? 4.820 -1.988 -12.125 1.00 94.62 219 ALA A CA 1
ATOM 1734 C C . ALA A 1 219 ? 4.340 -2.049 -10.669 1.00 94.62 219 ALA A C 1
ATOM 1736 O O . ALA A 1 219 ? 3.549 -1.214 -10.228 1.00 94.62 219 ALA A O 1
ATOM 1737 N N . ARG A 1 220 ? 4.869 -2.985 -9.873 1.00 96.12 220 ARG A N 1
ATOM 1738 C CA . ARG A 1 220 ? 4.527 -3.087 -8.448 1.00 96.12 220 ARG A CA 1
ATOM 1739 C C . ARG A 1 220 ? 4.930 -1.839 -7.669 1.00 96.12 220 ARG A C 1
ATOM 1741 O O . ARG A 1 220 ? 4.217 -1.416 -6.761 1.00 96.12 220 ARG A O 1
ATOM 1748 N N . ASN A 1 221 ? 6.082 -1.257 -7.992 1.00 95.56 221 ASN A N 1
ATOM 1749 C CA . ASN A 1 221 ? 6.579 -0.058 -7.323 1.00 95.56 221 ASN A CA 1
ATOM 1750 C C . ASN A 1 221 ? 5.935 1.228 -7.866 1.00 95.56 221 ASN A C 1
ATOM 1752 O O . ASN A 1 221 ? 5.748 2.175 -7.101 1.00 95.56 221 ASN A O 1
ATOM 1756 N N . GLU A 1 222 ? 5.531 1.245 -9.136 1.00 95.31 222 GLU A N 1
ATOM 1757 C CA . GLU A 1 222 ? 4.803 2.333 -9.790 1.00 95.31 222 GLU A CA 1
ATOM 1758 C C . GLU A 1 222 ? 3.509 2.640 -9.043 1.00 95.31 222 GLU A C 1
ATOM 1760 O O . GLU A 1 222 ? 3.223 3.807 -8.772 1.00 95.31 222 GLU A O 1
ATOM 1765 N N . ILE A 1 223 ? 2.785 1.599 -8.618 1.00 96.19 223 ILE A N 1
ATOM 1766 C CA . ILE A 1 223 ? 1.580 1.728 -7.794 1.00 96.19 223 ILE A CA 1
ATOM 1767 C C . ILE A 1 223 ? 1.822 2.673 -6.613 1.00 96.19 223 ILE A C 1
ATOM 1769 O O . ILE A 1 223 ? 1.014 3.561 -6.370 1.00 96.19 223 ILE A O 1
ATOM 1773 N N . PHE A 1 224 ? 2.942 2.533 -5.899 1.00 95.06 224 PHE A N 1
ATOM 1774 C CA . PHE A 1 224 ? 3.274 3.400 -4.765 1.00 95.06 224 PHE A CA 1
ATOM 1775 C C . PHE A 1 224 ? 3.903 4.731 -5.190 1.00 95.06 224 PHE A C 1
ATOM 1777 O O . PHE A 1 224 ? 3.720 5.744 -4.508 1.00 95.06 224 PHE A O 1
ATOM 1784 N N . ALA A 1 225 ? 4.631 4.751 -6.308 1.00 95.31 225 ALA A N 1
ATOM 1785 C CA . ALA A 1 225 ? 5.194 5.969 -6.878 1.00 95.31 225 ALA A CA 1
ATOM 1786 C C . ALA A 1 225 ? 4.091 6.978 -7.240 1.00 95.31 225 ALA A C 1
ATOM 1788 O O . ALA A 1 225 ? 4.262 8.169 -6.986 1.00 95.31 225 ALA A O 1
ATOM 1789 N N . ARG A 1 226 ? 2.927 6.516 -7.722 1.00 94.75 226 ARG A N 1
ATOM 1790 C CA . ARG A 1 226 ? 1.748 7.361 -8.007 1.00 94.75 226 ARG A CA 1
ATOM 1791 C C . ARG A 1 226 ? 1.236 8.127 -6.783 1.00 94.75 226 ARG A C 1
ATOM 1793 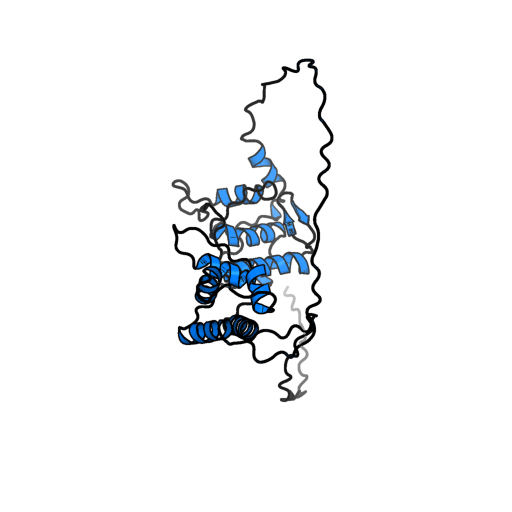O O . ARG A 1 226 ? 0.740 9.240 -6.915 1.00 94.75 226 ARG A O 1
ATOM 1800 N N . TYR A 1 227 ? 1.417 7.578 -5.581 1.00 93.69 227 TYR A N 1
ATOM 1801 C CA . TYR A 1 227 ? 1.090 8.254 -4.316 1.00 93.69 227 TYR A CA 1
ATOM 1802 C C . TYR A 1 227 ? 2.248 9.105 -3.772 1.00 93.69 227 TYR A C 1
ATOM 1804 O O . TYR A 1 227 ? 2.141 9.689 -2.694 1.00 93.69 227 TYR A O 1
ATOM 1812 N N . GLY A 1 228 ? 3.356 9.190 -4.509 1.00 94.31 228 GLY A N 1
ATOM 1813 C CA . GLY A 1 228 ? 4.518 10.003 -4.181 1.00 94.31 228 GLY A CA 1
ATOM 1814 C C . GLY A 1 228 ? 5.535 9.334 -3.268 1.00 94.31 228 GLY A C 1
ATOM 1815 O O . GLY A 1 228 ? 6.327 10.033 -2.638 1.00 94.31 228 GLY A O 1
ATOM 1816 N N . ARG A 1 229 ? 5.534 7.997 -3.166 1.00 94.75 229 ARG A N 1
ATOM 1817 C CA . ARG A 1 229 ? 6.526 7.273 -2.359 1.00 94.75 229 ARG A CA 1
ATOM 1818 C C . ARG A 1 229 ? 7.943 7.494 -2.921 1.00 94.75 229 ARG A C 1
ATOM 1820 O O . ARG A 1 229 ? 8.176 7.172 -4.089 1.00 94.75 229 ARG A O 1
ATOM 1827 N N . PRO A 1 230 ? 8.903 7.988 -2.118 1.00 93.94 230 PRO A N 1
ATOM 1828 C CA . PRO A 1 230 ? 10.305 8.032 -2.517 1.00 93.94 230 PRO A CA 1
ATOM 1829 C C . PRO A 1 230 ? 11.001 6.676 -2.284 1.00 93.94 230 PRO A C 1
ATOM 1831 O O . PRO A 1 230 ? 10.641 5.911 -1.386 1.00 93.94 230 PRO A O 1
ATOM 1834 N N . PHE A 1 231 ? 12.025 6.385 -3.084 1.00 93.12 231 PHE A N 1
ATOM 1835 C CA . PHE A 1 231 ? 12.823 5.153 -3.080 1.00 93.12 231 PHE A CA 1
ATOM 1836 C C . PHE A 1 231 ? 14.260 5.450 -2.632 1.00 93.12 231 PHE A C 1
ATOM 1838 O O . PHE A 1 231 ? 15.214 5.377 -3.399 1.00 93.12 231 PHE A O 1
ATOM 1845 N N . VAL A 1 232 ? 14.408 5.828 -1.363 1.00 90.94 232 VAL A N 1
ATOM 1846 C CA . VAL A 1 232 ? 15.684 6.321 -0.807 1.00 90.94 232 VAL A CA 1
ATOM 1847 C C . VAL A 1 232 ? 16.623 5.220 -0.310 1.00 90.94 232 VAL A C 1
ATOM 1849 O O . VAL A 1 232 ? 17.775 5.493 0.004 1.00 90.94 232 VAL A O 1
ATOM 1852 N N . GLN A 1 233 ? 16.141 3.978 -0.201 1.00 90.69 233 GLN A N 1
ATOM 1853 C CA . GLN A 1 233 ? 16.960 2.870 0.295 1.00 90.69 233 GLN A CA 1
ATOM 1854 C C . GLN A 1 233 ? 17.972 2.435 -0.773 1.00 90.69 233 GLN A C 1
ATOM 1856 O O . GLN A 1 233 ? 17.579 2.363 -1.945 1.00 90.69 233 GLN A O 1
ATOM 1861 N N . PRO A 1 234 ? 19.215 2.058 -0.401 1.00 88.00 234 PRO A N 1
ATOM 1862 C CA . PRO A 1 234 ? 20.236 1.618 -1.356 1.00 88.00 234 PRO A CA 1
ATOM 1863 C C . PRO A 1 234 ? 19.757 0.498 -2.289 1.00 88.00 234 PRO A C 1
ATOM 1865 O O . PRO A 1 234 ? 19.970 0.559 -3.495 1.00 88.00 234 PRO A O 1
ATOM 1868 N N . SER A 1 235 ? 18.999 -0.467 -1.759 1.00 87.44 235 SER A N 1
ATOM 1869 C CA . SER A 1 235 ? 18.420 -1.585 -2.521 1.00 87.44 235 SER A CA 1
ATOM 1870 C C . SER A 1 235 ? 17.335 -1.184 -3.532 1.00 87.44 235 SER A C 1
ATOM 1872 O O . SER A 1 235 ? 16.932 -2.006 -4.351 1.00 87.44 235 SER A O 1
ATOM 1874 N N . SER A 1 236 ? 16.857 0.064 -3.482 1.00 90.69 236 SER A N 1
ATOM 1875 C CA . SER A 1 236 ? 15.775 0.603 -4.318 1.00 90.69 236 SER A CA 1
ATOM 1876 C C . SER A 1 236 ? 16.163 1.861 -5.104 1.00 90.69 236 SER A C 1
ATOM 1878 O O . SER A 1 236 ? 15.322 2.421 -5.801 1.00 90.69 236 SER A O 1
ATOM 1880 N N . VAL A 1 237 ? 17.423 2.310 -5.029 1.00 88.75 237 VAL A N 1
ATOM 1881 C CA . VAL A 1 237 ? 17.878 3.572 -5.650 1.00 88.75 237 VAL A CA 1
ATOM 1882 C C . VAL A 1 237 ? 17.635 3.605 -7.160 1.00 88.75 237 VAL A C 1
ATOM 1884 O O . VAL A 1 237 ? 17.386 4.652 -7.753 1.00 88.75 237 VAL A O 1
ATOM 1887 N N . CYS A 1 238 ? 17.652 2.439 -7.792 1.00 88.56 238 CYS A N 1
ATOM 1888 C CA . CYS A 1 238 ? 17.401 2.304 -9.209 1.00 88.56 238 CYS A CA 1
ATOM 1889 C C . CYS A 1 238 ? 15.956 2.665 -9.607 1.00 88.56 238 CYS A C 1
ATOM 1891 O O . CYS A 1 238 ? 15.733 3.285 -10.647 1.00 88.56 238 CYS A O 1
ATOM 1893 N N . LEU A 1 239 ? 14.983 2.368 -8.734 1.00 92.31 239 LEU A N 1
ATOM 1894 C CA . LEU A 1 239 ? 13.592 2.782 -8.893 1.00 92.31 239 LEU A CA 1
ATOM 1895 C C . LEU A 1 239 ? 13.478 4.296 -8.748 1.00 92.31 239 LEU A C 1
ATOM 1897 O O . LEU A 1 239 ? 12.744 4.922 -9.505 1.00 92.31 239 LEU A O 1
ATOM 1901 N N . GLN A 1 240 ? 14.246 4.903 -7.834 1.00 93.12 240 GLN A N 1
ATOM 1902 C CA . GLN A 1 240 ? 14.282 6.360 -7.719 1.00 93.12 240 GLN A CA 1
ATOM 1903 C C . GLN A 1 240 ? 14.739 6.998 -9.029 1.00 93.12 240 GLN A C 1
ATOM 1905 O O . GLN A 1 240 ? 14.062 7.882 -9.541 1.00 93.12 240 GLN A O 1
ATOM 1910 N N . ARG A 1 241 ? 15.845 6.511 -9.604 1.00 89.25 241 ARG A N 1
ATOM 1911 C CA . ARG A 1 241 ? 16.352 6.994 -10.899 1.00 89.25 241 ARG A CA 1
ATOM 1912 C C . ARG A 1 241 ? 15.342 6.785 -12.020 1.00 89.25 241 ARG A C 1
ATOM 1914 O O . ARG A 1 241 ? 15.202 7.650 -12.878 1.00 89.25 241 ARG A O 1
ATOM 1921 N N . HIS A 1 242 ? 14.648 5.649 -12.009 1.00 89.06 242 HIS A N 1
ATOM 1922 C CA . HIS A 1 242 ? 13.603 5.350 -12.976 1.00 89.06 242 HIS A CA 1
ATOM 1923 C C . HIS A 1 242 ? 12.456 6.369 -12.897 1.00 89.06 242 HIS A C 1
ATOM 1925 O O . HIS A 1 242 ? 12.150 7.010 -13.899 1.00 89.06 242 HIS A O 1
ATOM 1931 N N . PHE A 1 243 ? 11.857 6.564 -11.718 1.00 92.31 243 PHE A N 1
ATOM 1932 C CA . PHE A 1 243 ? 10.717 7.471 -11.550 1.00 92.31 243 PHE A CA 1
ATOM 1933 C C . PHE A 1 243 ? 11.102 8.952 -11.626 1.00 92.31 243 PHE A C 1
ATOM 1935 O O . PHE A 1 243 ? 10.277 9.767 -12.026 1.00 92.31 243 PHE A O 1
ATOM 1942 N N . ASP A 1 244 ? 12.359 9.312 -11.351 1.00 91.50 244 ASP A N 1
ATOM 1943 C CA . ASP A 1 244 ? 12.856 10.682 -11.531 1.00 91.50 244 ASP A CA 1
ATOM 1944 C C . ASP A 1 244 ? 12.831 11.130 -13.001 1.00 91.50 244 ASP A C 1
ATOM 1946 O O . ASP A 1 244 ? 12.694 12.321 -13.272 1.00 91.50 244 ASP A O 1
ATOM 1950 N N . ARG A 1 245 ? 12.863 10.199 -13.967 1.00 88.44 245 ARG A N 1
ATOM 1951 C CA . ARG A 1 245 ? 12.634 10.516 -15.391 1.00 88.44 245 ARG A CA 1
ATOM 1952 C C . ARG A 1 245 ? 11.205 10.976 -15.680 1.00 88.44 245 ARG A C 1
ATOM 1954 O O . ARG A 1 245 ? 10.974 11.657 -16.672 1.00 88.44 245 ARG A O 1
ATOM 1961 N N . TRP A 1 246 ? 10.271 10.604 -14.813 1.00 91.50 246 TRP A N 1
ATOM 1962 C CA . TRP A 1 246 ? 8.855 10.954 -14.887 1.00 91.50 246 TRP A CA 1
ATOM 1963 C C . TRP A 1 246 ? 8.474 12.018 -13.855 1.00 91.50 246 TRP A C 1
ATOM 1965 O O . TRP A 1 246 ? 7.286 12.258 -13.631 1.00 91.50 246 TRP A O 1
ATOM 1975 N N . ALA A 1 247 ? 9.465 12.648 -13.212 1.00 93.62 247 ALA A N 1
ATOM 1976 C CA . ALA A 1 247 ? 9.229 13.694 -12.234 1.00 93.62 247 ALA A CA 1
ATOM 1977 C C . ALA A 1 247 ? 8.527 14.888 -12.885 1.00 93.62 247 ALA A C 1
ATOM 1979 O O . ALA A 1 247 ? 8.949 15.369 -13.941 1.00 93.62 247 ALA A O 1
ATOM 1980 N N . LYS A 1 248 ? 7.471 15.373 -12.231 1.00 93.19 248 LYS A N 1
ATOM 1981 C CA . LYS A 1 248 ? 6.797 16.604 -12.638 1.00 93.19 248 LYS A CA 1
ATOM 1982 C C . LYS A 1 248 ? 7.680 17.802 -12.297 1.00 93.19 248 LYS A C 1
ATOM 1984 O O . LYS A 1 248 ? 8.071 17.973 -11.143 1.00 93.19 248 LYS A O 1
ATOM 1989 N N . SER A 1 249 ? 7.982 18.627 -13.290 1.00 92.38 249 SER A N 1
ATOM 1990 C CA . SER A 1 249 ? 8.762 19.858 -13.131 1.00 92.38 249 SER A CA 1
ATOM 1991 C C . SER A 1 249 ? 8.298 20.914 -14.131 1.00 92.38 249 SER A C 1
ATOM 1993 O O . SER A 1 249 ? 7.518 20.611 -15.032 1.00 92.38 249 SER A O 1
ATOM 1995 N N . GLU A 1 250 ? 8.792 22.145 -14.004 1.00 91.19 250 GLU A N 1
ATOM 1996 C CA . GLU A 1 250 ? 8.524 23.208 -14.985 1.00 91.19 250 GLU A CA 1
ATOM 1997 C C . GLU A 1 250 ? 8.941 22.795 -16.405 1.00 91.19 250 GLU A C 1
ATOM 1999 O O . GLU A 1 250 ? 8.210 23.040 -17.363 1.00 91.19 250 GLU A O 1
ATOM 2004 N N . ALA A 1 251 ? 10.067 22.084 -16.525 1.00 89.31 251 ALA A N 1
ATOM 2005 C CA . ALA A 1 251 ? 10.583 21.560 -17.789 1.00 89.31 251 ALA A CA 1
ATOM 2006 C C . ALA A 1 251 ? 9.882 20.270 -18.263 1.00 89.31 251 ALA A C 1
ATOM 2008 O O . ALA A 1 251 ? 10.008 19.896 -19.426 1.00 89.31 251 ALA A O 1
ATOM 2009 N N . ASN A 1 252 ? 9.159 19.571 -17.382 1.00 86.56 252 ASN A N 1
ATOM 2010 C CA . ASN A 1 252 ? 8.440 18.335 -17.691 1.00 86.56 252 ASN A CA 1
ATOM 2011 C C . ASN A 1 252 ? 7.024 18.369 -17.104 1.00 86.56 252 ASN A C 1
ATOM 2013 O O . ASN A 1 252 ? 6.716 17.705 -16.108 1.00 86.56 252 ASN A O 1
ATOM 2017 N N . GLN A 1 253 ? 6.149 19.149 -17.738 1.00 87.12 253 GLN A N 1
ATOM 2018 C CA . GLN A 1 253 ? 4.762 19.312 -17.294 1.00 87.12 253 GLN A CA 1
ATOM 2019 C C . GLN A 1 253 ? 3.933 18.025 -17.431 1.00 87.12 253 GLN A C 1
ATOM 2021 O O . GLN A 1 253 ? 2.983 17.830 -16.672 1.00 87.12 253 GLN A O 1
ATOM 2026 N N . ALA A 1 254 ? 4.320 17.140 -18.357 1.00 86.88 254 ALA A N 1
ATOM 2027 C CA . ALA A 1 254 ? 3.715 15.823 -18.555 1.00 86.88 254 ALA A CA 1
ATOM 2028 C C . ALA A 1 254 ? 4.183 14.775 -17.524 1.00 86.88 254 ALA A C 1
ATOM 2030 O O . ALA A 1 254 ? 3.632 13.675 -17.472 1.00 86.88 254 ALA A O 1
ATOM 2031 N N . GLY A 1 255 ? 5.185 15.097 -16.697 1.00 91.06 255 GLY A N 1
ATOM 2032 C CA . GLY A 1 255 ? 5.621 14.242 -15.599 1.00 91.06 255 GLY A CA 1
ATOM 2033 C C . GLY A 1 255 ? 4.508 14.036 -14.569 1.00 91.06 255 GLY A C 1
ATOM 2034 O O . GLY A 1 255 ? 3.771 14.961 -14.222 1.00 91.06 255 GLY A O 1
ATOM 2035 N N . TRP A 1 256 ? 4.389 12.813 -14.060 1.00 93.38 256 TRP A N 1
ATOM 2036 C CA . TRP A 1 256 ? 3.349 12.422 -13.103 1.00 93.38 256 TRP A CA 1
ATOM 2037 C C . TRP A 1 256 ? 3.898 12.143 -11.701 1.00 93.38 256 TRP A C 1
ATOM 2039 O O . TRP A 1 256 ? 3.148 12.162 -10.724 1.00 93.38 256 TRP A O 1
ATOM 2049 N N . TYR A 1 257 ? 5.200 11.892 -11.567 1.00 94.62 257 TYR A N 1
ATOM 2050 C CA . TYR A 1 257 ? 5.793 11.513 -10.294 1.00 94.62 257 TYR A CA 1
ATOM 2051 C C . TYR A 1 257 ? 6.107 12.746 -9.438 1.00 94.62 257 TYR A C 1
ATOM 2053 O O . TYR A 1 257 ? 6.876 13.623 -9.834 1.00 94.62 257 TYR A O 1
ATOM 2061 N N . VAL A 1 258 ? 5.518 12.805 -8.240 1.00 94.75 258 VAL A N 1
ATOM 2062 C CA . VAL A 1 258 ? 5.728 13.885 -7.263 1.00 94.75 258 VAL A CA 1
ATOM 2063 C C . VAL A 1 258 ? 6.087 13.274 -5.917 1.00 94.75 258 VAL A C 1
ATOM 2065 O O . VAL A 1 258 ? 5.247 12.643 -5.278 1.00 94.75 258 VAL A O 1
ATOM 2068 N N . LYS A 1 259 ? 7.329 13.468 -5.463 1.00 93.62 259 LYS A N 1
ATOM 2069 C CA . LYS A 1 259 ? 7.806 12.944 -4.174 1.00 93.62 259 LYS A CA 1
ATOM 2070 C C . LYS A 1 259 ? 7.059 13.624 -3.026 1.00 93.62 259 LYS A C 1
ATOM 2072 O O . LYS A 1 259 ? 6.975 14.848 -2.976 1.00 93.62 259 LYS A O 1
ATOM 2077 N N . ARG A 1 260 ? 6.552 12.834 -2.082 1.00 90.38 260 ARG A N 1
ATOM 2078 C CA . ARG A 1 260 ? 5.918 13.320 -0.851 1.00 90.38 260 ARG A CA 1
ATOM 2079 C C . ARG A 1 260 ? 6.736 12.865 0.348 1.00 90.38 260 ARG A C 1
ATOM 2081 O O . ARG A 1 260 ? 7.187 11.722 0.399 1.00 90.38 260 ARG A O 1
ATOM 2088 N N . SER A 1 261 ? 6.939 13.767 1.304 1.00 80.81 261 SER A N 1
ATOM 2089 C CA . SER A 1 261 ? 7.583 13.420 2.568 1.00 80.81 261 SER A CA 1
ATOM 2090 C C . SER A 1 261 ? 6.675 12.512 3.406 1.00 80.81 261 SER A C 1
ATOM 2092 O O . SER A 1 261 ? 5.446 12.533 3.303 1.00 80.81 261 SER A O 1
ATOM 2094 N N . GLY A 1 262 ? 7.298 11.678 4.239 1.00 74.12 262 GLY A N 1
ATOM 2095 C CA . GLY A 1 262 ? 6.602 10.646 5.003 1.00 74.12 262 GLY A CA 1
ATOM 2096 C C . GLY A 1 262 ? 6.281 9.396 4.179 1.00 74.12 262 GLY A C 1
ATOM 2097 O O . GLY A 1 262 ? 6.774 9.202 3.073 1.00 74.12 262 GLY A O 1
ATOM 2098 N N . SER A 1 263 ? 5.482 8.498 4.757 1.00 68.00 263 SER A N 1
ATOM 2099 C CA . SER A 1 263 ? 4.952 7.322 4.055 1.00 68.00 263 SER A CA 1
ATOM 2100 C C . SER A 1 263 ? 3.553 7.655 3.535 1.00 68.00 263 SER A C 1
ATOM 2102 O O . SER A 1 263 ? 2.604 7.579 4.324 1.00 68.00 263 SER A O 1
ATOM 2104 N N . PRO A 1 264 ? 3.399 8.092 2.268 1.00 76.06 264 PRO A N 1
ATOM 2105 C CA . PRO A 1 264 ? 2.082 8.353 1.710 1.00 76.06 264 PRO A CA 1
ATOM 2106 C C . PRO A 1 264 ? 1.258 7.064 1.717 1.00 76.06 264 PRO A C 1
ATOM 2108 O O . PRO A 1 264 ? 1.733 5.996 1.327 1.00 76.06 264 PRO A O 1
ATOM 2111 N N . LEU A 1 265 ? 0.025 7.163 2.212 1.00 81.31 265 LEU A N 1
ATOM 2112 C CA . LEU A 1 265 ? -0.886 6.029 2.284 1.00 81.31 265 LEU A CA 1
ATOM 2113 C C . LEU A 1 265 ? -1.514 5.813 0.907 1.00 81.31 265 LEU A C 1
ATOM 2115 O O . LEU A 1 265 ? -2.261 6.658 0.420 1.00 81.31 265 LEU A O 1
ATOM 2119 N N . ALA A 1 266 ? -1.188 4.682 0.288 1.00 87.81 266 ALA A N 1
ATOM 2120 C CA . ALA A 1 266 ? -1.846 4.231 -0.930 1.00 87.81 266 ALA A CA 1
ATOM 2121 C C . ALA A 1 266 ? -3.266 3.710 -0.636 1.00 87.81 266 ALA A C 1
ATOM 2123 O O . ALA A 1 266 ? -3.568 3.313 0.493 1.00 87.81 266 ALA A O 1
ATOM 2124 N N . SER A 1 267 ? -4.130 3.705 -1.654 1.00 89.31 267 SER A N 1
ATOM 2125 C CA . SER A 1 267 ? -5.498 3.177 -1.554 1.00 89.31 267 SER A CA 1
ATOM 2126 C C . SER A 1 267 ? -5.522 1.656 -1.352 1.00 89.31 267 SER A C 1
ATOM 2128 O O . SER A 1 267 ? -4.539 0.961 -1.617 1.00 89.31 267 SER A O 1
ATOM 2130 N N . ASP A 1 268 ? -6.660 1.098 -0.935 1.00 87.94 268 ASP A N 1
ATOM 2131 C CA . ASP A 1 268 ? -6.799 -0.363 -0.856 1.00 87.94 268 ASP A CA 1
ATOM 2132 C C . ASP A 1 268 ? -6.701 -1.043 -2.213 1.00 87.94 268 ASP A C 1
ATOM 2134 O O . ASP A 1 268 ? -6.147 -2.137 -2.298 1.00 87.94 268 ASP A O 1
ATOM 2138 N N . LEU A 1 269 ? -7.191 -0.389 -3.270 1.00 91.56 269 LEU A N 1
ATOM 2139 C CA . LEU A 1 269 ? -7.021 -0.868 -4.635 1.00 91.56 269 LEU A CA 1
ATOM 2140 C C . LEU A 1 269 ? -5.533 -0.976 -4.979 1.00 91.56 269 LEU A C 1
ATOM 2142 O O . LEU A 1 269 ? -5.090 -2.016 -5.451 1.00 91.56 269 LEU A O 1
ATOM 2146 N N . ALA A 1 270 ? -4.745 0.051 -4.656 1.00 94.12 270 ALA A N 1
ATOM 2147 C CA . ALA A 1 270 ? -3.303 0.048 -4.864 1.00 94.12 270 ALA A CA 1
ATOM 2148 C C . ALA A 1 270 ? -2.614 -1.097 -4.099 1.00 94.12 270 ALA A C 1
ATOM 2150 O O . ALA A 1 270 ? -1.837 -1.851 -4.680 1.00 94.12 270 ALA A O 1
ATOM 2151 N N . TYR A 1 271 ? -2.938 -1.299 -2.818 1.00 93.38 271 TYR A N 1
ATOM 2152 C CA . TYR A 1 271 ? -2.394 -2.432 -2.058 1.00 93.38 271 TYR A CA 1
ATOM 2153 C C . TYR A 1 271 ? -2.832 -3.789 -2.618 1.00 93.38 271 TYR A C 1
ATOM 2155 O O . TYR A 1 271 ? -2.021 -4.713 -2.664 1.00 93.38 271 TYR A O 1
ATOM 2163 N N . THR A 1 272 ? -4.082 -3.903 -3.065 1.00 93.94 272 THR A N 1
ATOM 2164 C CA . THR A 1 272 ? -4.613 -5.114 -3.706 1.00 93.94 272 THR A CA 1
ATOM 2165 C C . THR A 1 272 ? -3.844 -5.414 -4.987 1.00 93.94 272 THR A C 1
ATOM 2167 O O . THR A 1 272 ? -3.331 -6.514 -5.154 1.00 93.94 272 THR A O 1
ATOM 2170 N N . ASN A 1 273 ? -3.667 -4.415 -5.846 1.00 96.94 273 ASN A N 1
ATOM 2171 C CA . ASN A 1 273 ? -2.925 -4.525 -7.096 1.00 96.94 273 ASN A CA 1
ATOM 2172 C C . ASN A 1 273 ? -1.453 -4.882 -6.867 1.00 96.94 273 ASN A C 1
ATOM 2174 O O . ASN A 1 273 ? -0.927 -5.783 -7.517 1.00 96.94 273 ASN A O 1
ATOM 2178 N N . ALA A 1 274 ? -0.795 -4.258 -5.888 1.00 95.88 274 ALA A N 1
ATOM 2179 C CA . ALA A 1 274 ? 0.579 -4.600 -5.534 1.00 95.88 274 ALA A CA 1
ATOM 2180 C C . ALA A 1 274 ? 0.697 -6.042 -5.006 1.00 95.88 274 ALA A C 1
ATOM 2182 O O . ALA A 1 274 ? 1.695 -6.712 -5.277 1.00 95.88 274 ALA A O 1
ATOM 2183 N N . ALA A 1 275 ? -0.314 -6.529 -4.277 1.00 94.38 275 ALA A N 1
ATOM 2184 C CA . ALA A 1 275 ? -0.378 -7.910 -3.810 1.00 94.38 275 ALA A CA 1
ATOM 2185 C C . ALA A 1 275 ? -0.621 -8.905 -4.956 1.00 94.38 275 ALA A C 1
ATOM 2187 O O . ALA A 1 275 ? 0.010 -9.956 -4.959 1.00 94.38 275 ALA A O 1
ATOM 2188 N N . VAL A 1 276 ? -1.460 -8.565 -5.942 1.00 96.38 276 VAL A N 1
ATOM 2189 C CA . VAL A 1 276 ? -1.668 -9.379 -7.153 1.00 96.38 276 VAL A CA 1
ATOM 2190 C C . VAL A 1 276 ? -0.360 -9.532 -7.931 1.00 96.38 276 VAL A C 1
ATOM 2192 O O . VAL A 1 276 ? 0.035 -10.659 -8.222 1.00 96.38 276 VAL A O 1
ATOM 2195 N N . ILE A 1 277 ? 0.357 -8.430 -8.194 1.00 97.06 277 ILE A N 1
ATOM 2196 C CA . ILE A 1 277 ? 1.652 -8.488 -8.895 1.00 97.06 277 ILE A CA 1
ATOM 2197 C C . ILE A 1 277 ? 2.657 -9.320 -8.091 1.00 97.06 277 ILE A C 1
ATOM 2199 O O . ILE A 1 277 ? 3.275 -10.226 -8.642 1.00 97.06 277 ILE A O 1
ATOM 2203 N N . ARG A 1 278 ? 2.763 -9.079 -6.775 1.00 95.69 278 ARG A N 1
ATOM 2204 C CA . ARG A 1 278 ? 3.636 -9.868 -5.895 1.00 95.69 278 ARG A CA 1
ATOM 2205 C C . ARG A 1 278 ? 3.294 -11.355 -5.924 1.00 95.69 278 ARG A C 1
ATOM 2207 O O . ARG A 1 278 ? 4.204 -12.175 -5.961 1.00 95.69 278 ARG A O 1
ATOM 2214 N N . GLY A 1 279 ? 2.010 -11.701 -5.869 1.00 95.06 279 GLY A N 1
ATOM 2215 C CA . GLY A 1 279 ? 1.542 -13.081 -5.951 1.00 95.06 279 GLY A CA 1
ATOM 2216 C C . GLY A 1 279 ? 2.006 -13.737 -7.245 1.00 95.06 279 GLY A C 1
ATOM 2217 O O . GLY A 1 279 ? 2.634 -14.788 -7.195 1.00 95.06 279 GLY A O 1
ATOM 2218 N N . TYR A 1 280 ? 1.808 -13.060 -8.376 1.00 96.62 280 TYR A N 1
ATOM 2219 C CA . TYR A 1 280 ? 2.256 -13.527 -9.685 1.00 96.62 280 TYR A CA 1
ATOM 2220 C C . TYR A 1 280 ? 3.784 -13.693 -9.773 1.00 96.62 280 TYR A C 1
ATOM 2222 O O . TYR A 1 280 ? 4.271 -14.742 -10.191 1.00 96.62 280 TYR A O 1
ATOM 2230 N N . GLU A 1 281 ? 4.557 -12.703 -9.317 1.00 95.31 281 GLU A N 1
ATOM 2231 C CA . GLU A 1 281 ? 6.023 -12.784 -9.241 1.00 95.31 281 GLU A CA 1
ATOM 2232 C C . GLU A 1 281 ? 6.475 -14.018 -8.444 1.00 95.31 281 GLU A C 1
ATOM 2234 O O . GLU A 1 281 ? 7.310 -14.795 -8.898 1.00 95.31 281 GLU A O 1
ATOM 2239 N N . CYS A 1 282 ? 5.881 -14.253 -7.274 1.00 94.69 282 CYS A N 1
ATOM 2240 C CA . CYS A 1 282 ? 6.271 -15.362 -6.409 1.00 94.69 282 CYS A CA 1
ATOM 2241 C C . CYS A 1 282 ? 5.812 -16.732 -6.923 1.00 94.69 282 CYS A C 1
ATOM 2243 O O . CYS A 1 282 ? 6.588 -17.682 -6.901 1.00 94.69 282 CYS A O 1
ATOM 2245 N N . GLN A 1 283 ? 4.553 -16.847 -7.343 1.00 94.5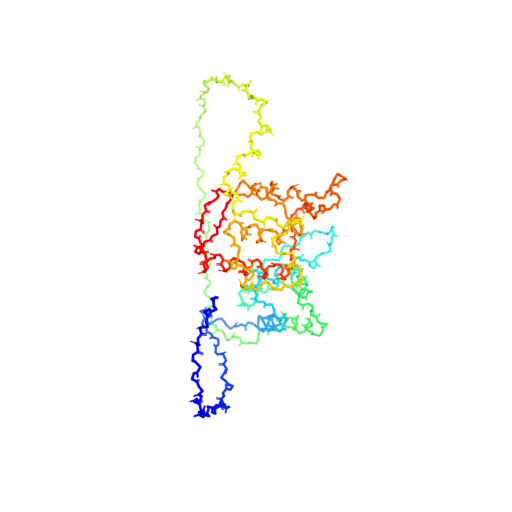0 283 GLN A N 1
ATOM 2246 C CA . GLN A 1 283 ? 3.912 -18.127 -7.655 1.00 94.50 283 GLN A CA 1
ATOM 2247 C C . GLN A 1 283 ? 4.175 -18.580 -9.090 1.00 94.50 283 GLN A C 1
ATOM 2249 O O . GLN A 1 283 ? 4.275 -19.777 -9.335 1.00 94.50 283 GLN A O 1
ATOM 2254 N N . VAL A 1 284 ? 4.289 -17.636 -10.029 1.00 94.00 284 VAL A N 1
ATOM 2255 C CA . VAL A 1 284 ? 4.432 -17.929 -11.463 1.00 94.00 284 VAL A CA 1
ATOM 2256 C C . VAL A 1 284 ? 5.859 -17.680 -11.940 1.00 94.00 284 VAL A C 1
ATOM 2258 O O . VAL A 1 284 ? 6.409 -18.494 -12.674 1.00 94.00 284 VAL A O 1
ATOM 2261 N N . ARG A 1 285 ? 6.492 -16.575 -11.520 1.00 90.38 285 ARG A N 1
ATOM 2262 C CA . ARG A 1 285 ? 7.871 -16.239 -11.935 1.00 90.38 285 ARG A CA 1
ATOM 2263 C C . ARG A 1 285 ? 8.953 -16.791 -10.998 1.00 90.38 285 ARG A C 1
ATOM 2265 O O . AR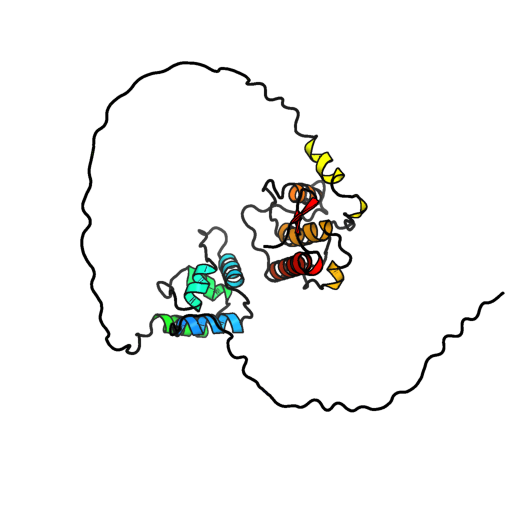G A 1 285 ? 10.133 -16.668 -11.308 1.00 90.38 285 ARG A O 1
ATOM 2272 N N . GLY A 1 286 ? 8.572 -17.388 -9.867 1.00 91.06 286 GLY A N 1
ATOM 2273 C CA . GLY A 1 286 ? 9.493 -17.992 -8.900 1.00 91.06 286 GLY A CA 1
ATOM 2274 C C . GLY A 1 286 ? 10.264 -16.997 -8.024 1.00 91.06 286 GLY A C 1
ATOM 2275 O O . GLY A 1 286 ? 11.145 -17.408 -7.274 1.00 91.06 286 GLY A O 1
ATOM 2276 N N . GLY A 1 287 ? 9.961 -15.696 -8.076 1.00 92.75 287 GLY A N 1
ATOM 2277 C CA . GLY A 1 287 ? 10.644 -14.692 -7.263 1.00 92.75 287 GLY A CA 1
ATOM 2278 C C . GLY A 1 287 ? 10.417 -13.250 -7.712 1.00 92.75 287 GLY A C 1
ATOM 2279 O O . GLY A 1 287 ? 9.692 -12.967 -8.660 1.00 92.75 287 GLY A O 1
ATOM 2280 N N . GLN A 1 288 ? 11.066 -12.319 -7.018 1.00 91.69 288 GLN A N 1
ATOM 2281 C CA . GLN A 1 288 ? 10.995 -10.883 -7.277 1.00 91.69 288 GLN A CA 1
ATOM 2282 C C . GLN A 1 288 ? 12.340 -10.357 -7.748 1.00 91.69 288 GLN A C 1
ATOM 2284 O O . GLN A 1 288 ? 13.367 -10.605 -7.113 1.00 91.69 288 GLN A O 1
ATOM 2289 N N . TYR A 1 289 ? 12.322 -9.564 -8.810 1.00 89.00 289 TYR A N 1
ATOM 2290 C CA . TYR A 1 289 ? 13.509 -8.840 -9.238 1.00 89.00 289 TYR A CA 1
ATOM 2291 C C . TYR A 1 289 ? 13.869 -7.727 -8.251 1.00 89.00 289 TYR A C 1
ATOM 2293 O O . TYR A 1 289 ? 13.019 -7.197 -7.529 1.00 89.00 289 TYR A O 1
ATOM 2301 N N . THR A 1 290 ? 15.149 -7.368 -8.223 1.00 86.31 290 THR A N 1
ATOM 2302 C CA . THR A 1 290 ? 15.661 -6.201 -7.498 1.00 86.31 290 THR A CA 1
ATOM 2303 C C . THR A 1 290 ? 16.529 -5.322 -8.388 1.00 86.31 290 THR A C 1
ATOM 2305 O O . THR A 1 290 ? 16.801 -5.646 -9.539 1.00 86.31 290 THR A O 1
ATOM 2308 N N . CYS A 1 291 ? 16.985 -4.191 -7.848 1.00 83.75 291 CYS A N 1
ATOM 2309 C CA . CYS A 1 291 ? 17.779 -3.204 -8.580 1.00 83.75 291 CYS A CA 1
ATOM 2310 C C . CYS A 1 291 ? 19.091 -3.706 -9.197 1.00 83.75 291 CYS A C 1
ATOM 2312 O O . CYS A 1 291 ? 19.640 -3.020 -10.044 1.00 83.75 291 CYS A O 1
ATOM 2314 N N . ASN A 1 292 ? 19.588 -4.863 -8.770 1.00 81.81 292 ASN A N 1
ATOM 2315 C CA . ASN A 1 292 ? 20.782 -5.527 -9.300 1.00 81.81 292 ASN A CA 1
ATOM 2316 C C . ASN A 1 292 ? 20.457 -6.560 -10.400 1.00 81.81 292 ASN A C 1
ATOM 2318 O O . ASN A 1 292 ? 21.275 -7.437 -10.665 1.00 81.81 292 ASN A O 1
ATOM 2322 N N . GLY A 1 293 ? 19.226 -6.569 -10.922 1.00 75.81 293 GLY A N 1
ATOM 2323 C CA . GLY A 1 293 ? 18.774 -7.523 -11.940 1.00 75.81 293 GLY A CA 1
ATOM 2324 C C . GLY A 1 293 ? 18.622 -8.970 -11.456 1.00 75.81 293 GLY A C 1
ATOM 2325 O O . GLY A 1 293 ? 18.285 -9.842 -12.252 1.00 75.81 293 GLY A O 1
ATOM 2326 N N . LYS A 1 294 ? 18.844 -9.258 -10.166 1.00 82.44 294 LYS A N 1
ATOM 2327 C CA . LYS A 1 294 ? 18.737 -10.618 -9.620 1.00 82.44 294 LYS A CA 1
ATOM 2328 C C . LYS A 1 294 ? 17.309 -10.944 -9.206 1.00 82.44 294 LYS A C 1
ATOM 2330 O O . LYS A 1 294 ? 16.629 -10.122 -8.590 1.00 82.44 294 LYS A O 1
ATOM 2335 N N . LEU A 1 295 ? 16.904 -12.179 -9.493 1.00 85.19 295 LEU A N 1
ATOM 2336 C CA . LEU A 1 295 ? 15.677 -12.778 -8.986 1.00 85.19 295 LEU A CA 1
ATOM 2337 C C . LEU A 1 295 ? 15.904 -13.261 -7.548 1.00 85.19 295 LEU A C 1
ATOM 2339 O O . LEU A 1 295 ? 16.745 -14.123 -7.301 1.00 85.19 295 LEU A O 1
ATOM 2343 N N . ASN A 1 296 ? 15.149 -12.717 -6.600 1.00 89.69 296 ASN A N 1
ATOM 2344 C CA . ASN A 1 296 ? 15.147 -13.158 -5.210 1.00 89.69 296 ASN A CA 1
ATOM 2345 C C . ASN A 1 296 ? 13.906 -13.997 -4.927 1.00 89.69 296 ASN A C 1
ATOM 2347 O O . ASN A 1 296 ? 12.786 -13.571 -5.211 1.00 89.69 296 ASN A O 1
ATOM 2351 N N . LEU A 1 297 ? 14.098 -15.157 -4.304 1.00 89.50 297 LEU A N 1
ATOM 2352 C CA . LEU A 1 297 ? 12.992 -16.009 -3.881 1.00 89.50 297 LEU A CA 1
ATOM 2353 C C . LEU A 1 297 ? 12.096 -15.270 -2.883 1.00 89.50 297 LEU A C 1
ATOM 2355 O O . LEU A 1 297 ? 12.571 -14.562 -1.988 1.00 89.50 297 LEU A O 1
ATOM 2359 N N . CYS A 1 298 ? 10.790 -15.454 -3.033 1.00 88.31 298 CYS A N 1
ATOM 2360 C CA . CYS A 1 298 ? 9.841 -14.932 -2.067 1.00 88.31 298 CYS A CA 1
ATOM 2361 C C . CYS A 1 298 ? 9.956 -15.703 -0.751 1.00 88.31 298 CYS A C 1
ATOM 2363 O O . CYS A 1 298 ? 9.938 -16.930 -0.748 1.00 88.31 298 CYS A O 1
ATOM 2365 N N . ARG A 1 299 ? 10.085 -14.958 0.349 1.00 71.50 299 ARG A N 1
ATOM 2366 C CA . ARG A 1 299 ? 9.941 -15.476 1.712 1.00 71.50 299 ARG A CA 1
ATOM 2367 C C . ARG A 1 299 ? 8.493 -15.392 2.163 1.00 71.50 299 ARG A C 1
ATOM 2369 O O . ARG A 1 299 ? 7.818 -14.412 1.750 1.00 71.50 299 ARG A O 1
#